Protein AF-A0A482WRF4-F1 (afdb_monomer)

Solvent-accessible surface area (backbone atoms only — not comparable to full-atom values): 17832 Å² total; per-residue (Å²): 135,88,54,67,91,83,36,53,50,64,54,51,39,41,52,52,18,53,52,45,32,51,53,17,52,53,47,48,52,53,49,51,53,54,52,49,55,55,61,51,50,55,61,55,61,63,67,72,63,85,79,74,83,90,78,92,70,83,85,64,70,76,58,55,62,56,48,58,54,48,54,54,48,65,59,50,60,56,49,55,34,53,52,49,26,57,31,20,49,36,30,38,52,12,58,75,65,69,35,47,79,38,36,46,60,28,53,53,54,51,50,52,49,47,54,50,48,52,51,48,50,52,51,50,50,52,49,24,73,76,67,76,55,89,55,78,64,54,62,55,50,51,54,50,45,55,52,51,51,53,53,47,52,50,42,48,52,36,43,47,50,56,43,45,81,75,43,70,96,71,64,88,80,70,80,86,78,77,88,82,79,93,85,82,93,89,88,93,90,82,62,83,48,53,60,60,46,48,52,47,47,51,51,48,50,52,49,51,51,49,48,53,36,48,51,45,29,54,54,18,62,74,68,69,40,54,80,49,41,54,61,39,50,54,52,52,52,52,48,47,52,54,53,49,52,54,48,49,54,58,51,54,44,39,74,77,70,47,82,62,73,61,56,62,60,51,53,54,50,48,53,54,51,51,50,52,51,52,56,53,48,53,54,47,51,53,48,48,42,55,75,66,50,60,55,60,62,56,58,60,57,59,69,73,72,71,77,73,82,86,132

Secondary structure (DSSP, 8-state):
---GGGS-HHHHHHHHHHHHHHHHHHHHHHHHHHHHHHHHHHHHHHHHGGG-PPP-PPP-THHHHHHHHHHHHHHHHHHHHHHHHHHHHHHHHHHHTT-HHHHHHHHHHHHHHHHHHHHHHHHHHHHHHHH----HHHHHHHHHHHHHHHHHHHHHHHHHHHHHHHHTTT-TTSTTS-TT----------STHHHHHHHHHHHHHHHHHHHHHHHHHHHHHHTT-GGGHHHHHHHHHHHHHHHHHHHHHHHHHHHTT---THHHHHHHHHHHHHHHHHHHHHHHHHHHHHHTTHHHHHHHHHHTT--PPP-

Foldseek 3Di:
DDDDPNDDLLVLLLVLLVVLLVVLVVQLVVLVVVVVVVVVVVVVVVVPPPDDDDDDDPDDVVVVVVVVVVVVCNVVSNVLSVLSNVLSVLSNVCSVVLPLVSPVVNLVSLVVVLVVLVVVLVVQVVVCVVPVDHDPVNVVSVVVSVVSVVSSVSSVVSSVVSVCVVVVVDDPPPPDPDPPDDDDDDDDDDDVCPVVVVVVVVVVVLVVVLVVLVVQLVVCVVVLNLPSLVVSLVSLVVVLVVLVVVLVVVVVVVVVVDDDPVNVVSVVVSVVSVVVSVVSVVVSVVSVCVVVCVVVVVVVVVVVVPPDDDD

Mean predicted aligned error: 16.29 Å

Sequence (311 aa):
MVSCCGCTLETGAKIIGYVHLILSLMGLLMIGVILGTILTDDSLAKSDKQASLPTAIPPDERLFISHELSVAFAIFLPLAPAVVGVLSLFLLIGAKKKNSYLLLPWLIGVGLLIITYILFLLLFIFYYLYRGRLNNHFVSITIKTCVFTYCFVIVYSYFKELREERTEPIASIIASYITIVSLNEMQKVHHAHILDIALEMIVITVRVVQVIFSLILIVATYKGRSKYVCPWLVLSLLMVIVESIYLLMMGLELITGTLNKQIFSLSTHISITIYFILVVFSHYREMRLIESGAMDATVNFDSNKTKEPDP

Radius of gyration: 28.61 Å; Cα contacts (8 Å, |Δi|>4): 152; chains: 1; bounding box: 72×52×104 Å

InterPro domains:
  IPR031720 Protein of unknown function DUF4728 [PF15860] (85-163)
  IPR031720 Protein of unknown function DUF4728 [PF15860] (205-288)

pLDDT: mean 77.48, std 15.42, range [33.53, 97.31]

Organism: Laodelphax striatellus (NCBI:txid195883)

Structure (mmCIF, N/CA/C/O backbone):
data_AF-A0A482WRF4-F1
#
_entry.id   AF-A0A482WRF4-F1
#
loop_
_atom_site.group_PDB
_atom_site.id
_atom_site.type_symbol
_atom_site.label_atom_id
_atom_site.label_alt_id
_atom_site.label_comp_id
_atom_site.label_asym_id
_atom_site.label_entity_id
_atom_site.label_seq_id
_atom_site.pdbx_PDB_ins_code
_atom_site.Cartn_x
_atom_site.Cartn_y
_atom_site.Cartn_z
_atom_site.occupancy
_atom_site.B_iso_or_equiv
_atom_site.auth_seq_id
_atom_site.auth_comp_id
_atom_site.auth_asym_id
_atom_site.auth_atom_id
_atom_site.pdbx_PDB_model_num
ATOM 1 N N . MET A 1 1 ? -14.803 7.550 18.900 1.00 45.66 1 MET A N 1
ATOM 2 C CA . MET A 1 1 ? -13.512 7.204 18.266 1.00 45.66 1 MET A CA 1
ATOM 3 C C . MET A 1 1 ? -13.763 6.173 17.177 1.00 45.66 1 MET A C 1
ATOM 5 O O . MET A 1 1 ? -14.245 5.092 17.492 1.00 45.66 1 MET A O 1
ATOM 9 N N . VAL A 1 2 ? -13.502 6.503 15.909 1.00 44.22 2 VAL A N 1
ATOM 10 C CA . VAL A 1 2 ? -13.636 5.544 14.797 1.00 44.22 2 VAL A CA 1
ATOM 11 C C . VAL A 1 2 ? -12.328 4.765 14.687 1.00 44.22 2 VAL A C 1
ATOM 13 O O . VAL A 1 2 ? -11.335 5.276 14.176 1.00 44.22 2 VAL A O 1
ATOM 16 N N . SER A 1 3 ? -12.306 3.539 15.208 1.00 45.75 3 SER A N 1
ATOM 17 C CA . SER A 1 3 ? -11.128 2.674 15.114 1.00 45.75 3 SER A CA 1
ATOM 18 C C . SER A 1 3 ? -11.087 1.993 13.748 1.00 45.75 3 SER A C 1
ATOM 20 O O . SER A 1 3 ? -11.901 1.120 13.446 1.00 45.75 3 SER A O 1
ATOM 22 N N . CYS A 1 4 ? -10.124 2.384 12.915 1.00 50.06 4 CYS A N 1
ATOM 23 C CA . CYS A 1 4 ? -9.861 1.688 11.665 1.00 50.06 4 CYS A CA 1
ATOM 24 C C . CYS A 1 4 ? -9.090 0.392 11.980 1.00 50.06 4 CYS A C 1
ATOM 26 O O . CYS A 1 4 ? -7.987 0.438 12.525 1.00 50.06 4 CYS A O 1
ATOM 28 N N . CYS A 1 5 ? -9.683 -0.763 11.666 1.00 53.84 5 CYS A N 1
ATOM 29 C CA . CYS A 1 5 ? -9.100 -2.097 11.891 1.00 53.84 5 CYS A CA 1
ATOM 30 C C . CYS A 1 5 ? -8.738 -2.436 13.359 1.00 53.84 5 CYS A C 1
ATOM 32 O O . CYS A 1 5 ? -7.790 -3.178 13.601 1.00 53.84 5 CYS A O 1
ATOM 34 N N . GLY A 1 6 ? -9.458 -1.897 14.351 1.00 61.03 6 GLY A N 1
ATOM 35 C CA . GLY A 1 6 ? -9.241 -2.212 15.776 1.00 61.03 6 GLY A CA 1
ATOM 36 C C . GLY A 1 6 ? -8.013 -1.545 16.413 1.00 61.03 6 GLY A C 1
ATOM 37 O O . GLY A 1 6 ? -7.782 -1.687 17.611 1.00 61.03 6 GLY A O 1
ATOM 38 N N . CYS A 1 7 ? -7.240 -0.782 15.637 1.00 78.75 7 CYS A N 1
ATOM 39 C CA . CYS A 1 7 ? -6.153 0.056 16.132 1.00 78.75 7 CYS A CA 1
ATOM 40 C C . CYS A 1 7 ? -6.625 1.503 16.349 1.00 78.75 7 CYS A C 1
ATOM 42 O O . CYS A 1 7 ? -7.563 1.985 15.705 1.00 78.75 7 CYS A O 1
ATOM 44 N N . THR A 1 8 ? -5.947 2.234 17.234 1.00 89.31 8 THR A N 1
ATOM 45 C CA . THR A 1 8 ? -6.065 3.698 17.291 1.00 89.31 8 THR A CA 1
ATOM 46 C C . THR A 1 8 ? -5.395 4.323 16.064 1.00 89.31 8 THR A C 1
ATOM 48 O O . THR A 1 8 ? -4.405 3.788 15.553 1.00 89.31 8 THR A O 1
ATOM 51 N N . LEU A 1 9 ? -5.892 5.478 15.606 1.00 88.56 9 LEU A N 1
ATOM 52 C CA . LEU A 1 9 ? -5.282 6.242 14.506 1.00 88.56 9 LEU A CA 1
ATOM 53 C C . LEU A 1 9 ? -3.808 6.584 14.800 1.00 88.56 9 LEU A C 1
ATOM 55 O O . LEU A 1 9 ? -2.957 6.473 13.918 1.00 88.56 9 LEU A O 1
ATOM 59 N N . GLU A 1 10 ? -3.487 6.861 16.069 1.00 94.00 10 GLU A N 1
ATOM 60 C CA . GLU A 1 10 ? -2.119 7.018 16.578 1.00 94.00 10 GLU A CA 1
ATOM 61 C C . GLU A 1 10 ? -1.226 5.794 16.290 1.00 94.00 10 GLU A C 1
ATOM 63 O O . GLU A 1 10 ? -0.087 5.944 15.839 1.00 94.00 10 GLU A O 1
ATOM 68 N N . THR A 1 11 ? -1.725 4.576 16.527 1.00 92.44 11 THR A N 1
ATOM 69 C CA . THR A 1 11 ? -0.988 3.332 16.249 1.00 92.44 11 THR A CA 1
ATOM 70 C C . THR A 1 11 ? -0.838 3.103 14.745 1.00 92.44 11 THR A C 1
ATOM 72 O O . THR A 1 11 ? 0.258 2.773 14.292 1.00 92.44 11 THR A O 1
ATOM 75 N N . GLY A 1 12 ? -1.885 3.365 13.955 1.00 90.31 12 GLY A N 1
ATOM 76 C CA . GLY A 1 12 ? -1.823 3.296 12.490 1.00 90.31 12 GLY A CA 1
ATOM 77 C C . GLY A 1 12 ? -0.754 4.224 11.901 1.00 90.31 12 GLY A C 1
ATOM 78 O O . GLY A 1 12 ? 0.093 3.783 11.125 1.00 90.31 12 GLY A O 1
ATOM 79 N N . ALA A 1 13 ? -0.720 5.487 12.336 1.00 94.00 13 ALA A N 1
ATOM 80 C CA . ALA A 1 13 ? 0.284 6.460 11.904 1.00 94.00 13 ALA A CA 1
ATOM 81 C C . ALA A 1 13 ? 1.720 6.053 12.295 1.00 94.00 13 ALA A C 1
ATOM 83 O O . ALA A 1 13 ? 2.645 6.216 11.496 1.00 94.00 13 ALA A O 1
ATOM 84 N N . LYS A 1 14 ? 1.919 5.472 13.490 1.00 95.31 14 LYS A N 1
ATOM 85 C CA . LYS A 1 14 ? 3.225 4.930 13.915 1.00 95.31 14 LYS A CA 1
ATOM 86 C C . LYS A 1 14 ? 3.668 3.753 13.043 1.00 95.31 14 LYS A C 1
ATOM 88 O O . LYS A 1 14 ? 4.817 3.736 12.609 1.00 95.31 14 LYS A O 1
ATOM 93 N N . ILE A 1 15 ? 2.775 2.802 12.752 1.00 94.12 15 ILE A N 1
ATOM 94 C CA . ILE A 1 15 ? 3.073 1.648 11.885 1.00 94.12 15 ILE A CA 1
ATOM 95 C C . ILE A 1 15 ? 3.476 2.123 10.484 1.00 94.12 15 ILE A C 1
ATOM 97 O O . ILE A 1 15 ? 4.523 1.712 9.990 1.00 94.12 15 ILE A O 1
ATOM 101 N N . ILE A 1 16 ? 2.713 3.041 9.878 1.00 94.19 16 ILE A N 1
ATOM 102 C CA . ILE A 1 16 ? 3.039 3.635 8.568 1.00 94.19 16 ILE A CA 1
ATOM 103 C C . ILE A 1 16 ? 4.426 4.294 8.597 1.00 94.19 16 ILE A C 1
ATOM 105 O O . ILE A 1 16 ? 5.234 4.056 7.700 1.00 94.19 16 ILE A O 1
ATOM 109 N N . GLY A 1 17 ? 4.733 5.061 9.650 1.00 95.12 17 GLY A N 1
ATOM 110 C CA . GLY A 1 17 ? 6.044 5.686 9.839 1.00 95.12 17 GLY A CA 1
ATOM 111 C C . GLY A 1 17 ? 7.199 4.681 9.891 1.00 95.12 17 GLY A C 1
ATOM 112 O O . GLY A 1 17 ? 8.197 4.867 9.196 1.00 95.12 17 GLY A O 1
ATOM 113 N N . TYR A 1 18 ? 7.063 3.588 10.652 1.00 96.50 18 TYR A N 1
ATOM 114 C CA . TYR A 1 18 ? 8.082 2.531 10.704 1.00 96.50 18 TYR A CA 1
ATOM 115 C C . TYR A 1 18 ? 8.225 1.784 9.374 1.00 96.50 18 TYR A C 1
ATOM 117 O O . TYR A 1 18 ? 9.347 1.561 8.923 1.00 96.50 18 TYR A O 1
ATOM 125 N N . VAL A 1 19 ? 7.115 1.434 8.717 1.00 92.81 19 VAL A N 1
ATOM 126 C CA . VAL A 1 19 ? 7.132 0.736 7.421 1.00 92.81 19 VAL A CA 1
ATOM 127 C C . VAL A 1 19 ? 7.807 1.597 6.352 1.00 92.81 19 VAL A C 1
ATOM 129 O O . VAL A 1 19 ? 8.702 1.115 5.662 1.00 92.81 19 VAL A O 1
ATOM 132 N N . HIS A 1 20 ? 7.455 2.883 6.244 1.00 93.75 20 HIS A N 1
ATOM 133 C CA . HIS A 1 20 ? 8.096 3.794 5.290 1.00 93.75 20 HIS A CA 1
ATOM 134 C C . HIS A 1 20 ? 9.584 4.014 5.605 1.00 93.75 20 HIS A C 1
ATOM 136 O O . HIS A 1 20 ? 10.389 4.085 4.678 1.00 93.75 20 HIS A O 1
ATOM 142 N N . LEU A 1 21 ? 9.975 4.066 6.885 1.00 95.12 21 LEU A N 1
ATOM 143 C CA . LEU A 1 21 ? 11.380 4.175 7.285 1.00 95.12 21 LEU A CA 1
ATOM 144 C C . LEU A 1 21 ? 12.192 2.927 6.890 1.00 95.12 21 LEU A C 1
ATOM 146 O O . LEU A 1 21 ? 13.267 3.057 6.309 1.00 95.12 21 LEU A O 1
ATOM 150 N N . ILE A 1 22 ? 11.668 1.722 7.140 1.00 92.81 22 ILE A N 1
ATOM 151 C CA . ILE A 1 22 ? 12.321 0.458 6.757 1.00 92.81 22 ILE A CA 1
ATOM 152 C C . ILE A 1 22 ? 12.427 0.347 5.231 1.00 92.81 22 ILE A C 1
ATOM 154 O O . ILE A 1 22 ? 13.509 0.080 4.710 1.00 92.81 22 ILE A O 1
ATOM 158 N N . LEU A 1 23 ? 11.340 0.619 4.500 1.00 87.75 23 LEU A N 1
ATOM 159 C CA . LEU A 1 23 ? 11.335 0.600 3.032 1.00 87.75 23 LEU A CA 1
ATOM 160 C C . LEU A 1 23 ? 12.288 1.645 2.433 1.00 87.75 23 LEU A C 1
ATOM 162 O O . LEU A 1 23 ? 12.949 1.364 1.436 1.00 87.75 23 LEU A O 1
ATOM 166 N N . SER A 1 24 ? 12.408 2.824 3.053 1.00 91.19 24 SER A N 1
ATOM 167 C CA . SER A 1 24 ? 13.394 3.843 2.678 1.00 91.19 24 SER A CA 1
ATOM 168 C C . SER A 1 24 ? 14.827 3.335 2.842 1.00 91.19 24 SER A C 1
ATOM 170 O O . SER A 1 24 ? 15.642 3.536 1.945 1.00 91.19 24 SER A O 1
ATOM 172 N N . LEU A 1 25 ? 15.149 2.695 3.970 1.00 91.75 25 LEU A N 1
ATOM 173 C CA . LEU A 1 25 ? 16.489 2.161 4.231 1.00 91.75 25 LEU A CA 1
ATOM 174 C C . LEU A 1 25 ? 16.832 1.018 3.267 1.00 91.75 25 LEU A C 1
ATOM 176 O O . LEU A 1 25 ? 17.901 1.031 2.662 1.00 91.75 25 LEU A O 1
ATOM 180 N N . MET A 1 26 ? 15.903 0.082 3.046 1.00 86.88 26 MET A N 1
ATOM 181 C CA . MET A 1 26 ? 16.067 -0.980 2.047 1.00 86.88 26 MET A CA 1
ATOM 182 C C . MET A 1 26 ? 16.237 -0.414 0.632 1.00 86.88 26 MET A C 1
ATOM 184 O O . MET A 1 26 ? 17.093 -0.884 -0.113 1.00 86.88 26 MET A O 1
ATOM 188 N N . GLY A 1 27 ? 15.467 0.616 0.265 1.00 84.19 27 GLY A N 1
ATOM 189 C CA . GLY A 1 27 ? 15.586 1.292 -1.026 1.00 84.19 27 GLY A CA 1
ATOM 190 C C . GLY A 1 27 ? 16.964 1.922 -1.236 1.00 84.19 27 GLY A C 1
ATOM 191 O O . GLY A 1 27 ? 17.570 1.720 -2.285 1.00 84.19 27 GLY A O 1
ATOM 192 N N . LEU A 1 28 ? 17.492 2.623 -0.227 1.00 89.81 28 LEU A N 1
ATOM 193 C CA . LEU A 1 28 ? 18.833 3.213 -0.282 1.00 89.81 28 LEU A CA 1
ATOM 194 C C . LEU A 1 28 ? 19.936 2.152 -0.386 1.00 89.81 28 LEU A C 1
ATOM 196 O O . LEU A 1 28 ? 20.842 2.311 -1.200 1.00 89.81 28 LEU A O 1
ATOM 200 N N . LEU A 1 29 ? 19.836 1.053 0.370 1.00 89.50 29 LEU A N 1
ATOM 201 C CA . LEU A 1 29 ? 20.783 -0.064 0.274 1.00 89.50 29 LEU A CA 1
ATOM 202 C C . LEU A 1 29 ? 20.766 -0.707 -1.120 1.00 89.50 29 LEU A C 1
ATOM 204 O O . LEU A 1 29 ? 21.823 -0.896 -1.715 1.00 89.50 29 LEU A O 1
ATOM 208 N N . MET A 1 30 ? 19.580 -0.980 -1.676 1.00 82.69 30 MET A N 1
ATOM 209 C CA . MET A 1 30 ? 19.443 -1.545 -3.024 1.00 82.69 30 MET A CA 1
ATOM 210 C C . MET A 1 30 ? 20.036 -0.628 -4.099 1.00 82.69 30 MET A C 1
ATOM 212 O O . MET A 1 30 ? 20.723 -1.108 -4.997 1.00 82.69 30 MET A O 1
ATOM 216 N N . ILE A 1 31 ? 19.813 0.687 -4.007 1.00 86.81 31 ILE A N 1
ATOM 217 C CA . ILE A 1 31 ? 20.386 1.648 -4.961 1.00 86.81 31 ILE A CA 1
ATOM 218 C C . ILE A 1 31 ? 21.909 1.734 -4.800 1.00 86.81 31 ILE A C 1
ATOM 220 O O . ILE A 1 31 ? 22.612 1.790 -5.805 1.00 86.81 31 ILE A O 1
ATOM 224 N N . GLY A 1 32 ? 22.429 1.661 -3.570 1.00 87.06 32 GLY A N 1
ATOM 225 C CA . GLY A 1 32 ? 23.867 1.576 -3.307 1.00 87.06 32 GLY A CA 1
ATOM 226 C C . GLY A 1 32 ? 24.521 0.342 -3.940 1.00 87.06 32 GLY A C 1
ATOM 227 O O . GLY A 1 32 ? 25.570 0.469 -4.564 1.00 87.06 32 GLY A O 1
ATOM 228 N N . VAL A 1 33 ? 23.878 -0.829 -3.853 1.00 89.12 33 VAL A N 1
ATOM 229 C CA . VAL A 1 33 ? 24.352 -2.064 -4.508 1.00 89.12 33 VAL A CA 1
ATOM 230 C C . VAL A 1 33 ? 24.350 -1.921 -6.033 1.00 89.12 33 VAL A C 1
ATOM 232 O O . VAL A 1 33 ? 25.364 -2.208 -6.664 1.00 89.12 33 VAL A O 1
ATOM 235 N N . ILE A 1 34 ? 23.253 -1.430 -6.623 1.00 84.44 34 ILE A N 1
ATOM 236 C CA . ILE A 1 34 ? 23.138 -1.234 -8.081 1.00 84.44 34 ILE A CA 1
ATOM 237 C C . ILE A 1 34 ? 24.207 -0.255 -8.587 1.00 84.44 34 ILE A C 1
ATOM 239 O O . ILE A 1 34 ? 24.905 -0.543 -9.559 1.00 84.44 34 ILE A O 1
ATOM 243 N N . LEU A 1 35 ? 24.375 0.885 -7.912 1.00 86.00 35 LEU A N 1
ATOM 244 C CA . LEU A 1 35 ? 25.383 1.877 -8.283 1.00 86.00 35 LEU A CA 1
ATOM 245 C C . LEU A 1 35 ? 26.805 1.317 -8.127 1.00 86.00 35 LEU A C 1
ATOM 247 O O . LEU A 1 35 ? 27.645 1.553 -8.991 1.00 86.00 35 LEU A O 1
ATOM 251 N N . GLY A 1 36 ? 27.051 0.520 -7.082 1.00 87.12 36 GLY A N 1
ATOM 252 C CA . GLY A 1 36 ? 28.303 -0.210 -6.895 1.00 87.12 36 GLY A CA 1
ATOM 253 C C . GLY A 1 36 ? 28.633 -1.124 -8.076 1.00 87.12 36 GLY A C 1
ATOM 254 O O . GLY A 1 36 ? 29.736 -1.031 -8.605 1.00 87.12 36 GLY A O 1
ATOM 255 N N . THR A 1 37 ? 27.673 -1.936 -8.539 1.00 86.81 37 THR A N 1
ATOM 256 C CA . THR A 1 37 ? 27.884 -2.842 -9.686 1.00 86.81 37 THR A CA 1
ATOM 257 C C . THR A 1 37 ? 28.188 -2.104 -10.993 1.00 86.81 37 THR A C 1
ATOM 259 O O . THR A 1 37 ? 29.082 -2.505 -11.731 1.00 86.81 37 THR A O 1
ATOM 262 N N . ILE A 1 38 ? 27.516 -0.976 -11.253 1.00 84.38 38 ILE A N 1
ATOM 263 C CA . ILE A 1 38 ? 27.764 -0.166 -12.459 1.00 84.38 38 ILE A CA 1
ATOM 264 C C . ILE A 1 38 ? 29.186 0.421 -12.433 1.00 84.38 38 ILE A C 1
ATOM 266 O O . ILE A 1 38 ? 29.902 0.371 -13.431 1.00 84.38 38 ILE A O 1
ATOM 270 N N . LEU A 1 39 ? 29.620 0.939 -11.278 1.00 86.12 39 LEU A N 1
ATOM 271 C CA . LEU A 1 39 ? 30.951 1.532 -11.118 1.00 86.12 39 LEU A CA 1
ATOM 272 C C . LEU A 1 39 ? 32.086 0.497 -11.205 1.00 86.12 39 LEU A C 1
ATOM 274 O O . LEU A 1 39 ? 33.178 0.837 -11.663 1.00 86.12 39 LEU A O 1
ATOM 278 N N . THR A 1 40 ? 31.857 -0.755 -10.789 1.00 90.25 40 THR A N 1
ATOM 279 C CA . THR A 1 40 ? 32.856 -1.824 -10.948 1.00 90.25 40 THR A CA 1
ATOM 280 C C . THR A 1 40 ? 33.017 -2.258 -12.402 1.00 90.25 40 THR A C 1
ATOM 282 O O . THR A 1 40 ? 34.153 -2.421 -12.851 1.00 90.25 40 THR A O 1
ATOM 285 N N . ASP A 1 41 ? 31.926 -2.380 -13.160 1.00 83.50 41 ASP A N 1
ATOM 286 C CA . ASP A 1 41 ? 31.970 -2.878 -14.541 1.00 83.50 41 ASP A CA 1
ATOM 287 C C . ASP A 1 41 ? 32.697 -1.903 -15.485 1.00 83.50 41 ASP A C 1
ATOM 289 O O . ASP A 1 41 ? 33.540 -2.323 -16.285 1.00 83.50 41 ASP A O 1
ATOM 293 N N . ASP A 1 42 ? 32.470 -0.593 -15.329 1.00 80.94 42 ASP A N 1
ATOM 294 C CA . ASP A 1 42 ? 33.181 0.447 -16.090 1.00 80.94 42 ASP A CA 1
ATOM 295 C C . ASP A 1 42 ? 34.702 0.407 -15.860 1.00 80.94 42 ASP A C 1
ATOM 297 O O . ASP A 1 42 ? 35.481 0.679 -16.779 1.00 80.94 42 ASP A O 1
ATOM 301 N N . SER A 1 43 ? 35.148 0.044 -14.650 1.00 81.06 43 SER A N 1
ATOM 302 C CA . SER A 1 43 ? 36.578 -0.047 -14.326 1.00 81.06 43 SER A CA 1
ATOM 303 C C . SER A 1 43 ? 37.278 -1.195 -15.064 1.00 81.06 43 SER A C 1
ATOM 305 O O . SER A 1 43 ? 38.410 -1.031 -15.522 1.00 81.06 43 SER A O 1
ATOM 307 N N . LEU A 1 44 ? 36.580 -2.320 -15.262 1.00 80.19 44 LEU A N 1
ATOM 308 C CA . LEU A 1 44 ? 37.078 -3.473 -16.012 1.00 80.19 44 LEU A CA 1
ATOM 309 C C . LEU A 1 44 ? 37.027 -3.206 -17.523 1.00 80.19 44 LEU A C 1
ATOM 311 O O . LEU A 1 44 ? 38.019 -3.404 -18.224 1.00 80.19 44 LEU A O 1
ATOM 315 N N . ALA A 1 45 ? 35.914 -2.660 -18.022 1.00 77.25 45 ALA A N 1
ATOM 316 C CA . ALA A 1 45 ? 35.720 -2.370 -19.444 1.00 77.25 45 ALA A CA 1
ATOM 317 C C . ALA A 1 45 ? 36.734 -1.356 -20.015 1.00 77.25 45 ALA A C 1
ATOM 319 O O . ALA A 1 45 ? 37.013 -1.366 -21.219 1.00 77.25 45 ALA A O 1
ATOM 320 N N . LYS A 1 46 ? 37.301 -0.485 -19.168 1.00 76.56 46 LYS A N 1
ATOM 321 C CA . LYS A 1 46 ? 38.356 0.468 -19.551 1.00 76.56 46 LYS A CA 1
ATOM 322 C C . LYS A 1 46 ? 39.747 -0.161 -19.664 1.00 76.56 46 LYS A C 1
ATOM 324 O O . LYS A 1 46 ? 40.592 0.416 -20.340 1.00 76.56 46 LYS A O 1
ATOM 329 N N . SER A 1 47 ? 39.979 -1.323 -19.049 1.00 74.38 47 SER A N 1
ATOM 330 C CA . SER A 1 47 ? 41.274 -2.015 -19.083 1.00 74.38 47 SER A CA 1
ATOM 331 C C . SER A 1 47 ? 41.542 -2.724 -20.420 1.00 74.38 47 SER A C 1
ATOM 333 O O . SER A 1 47 ? 42.682 -2.740 -20.876 1.00 74.38 47 SER A O 1
ATOM 335 N N . ASP A 1 48 ? 40.510 -3.262 -21.081 1.00 73.31 48 ASP A N 1
ATOM 336 C CA . ASP A 1 48 ? 40.669 -4.068 -22.309 1.00 73.31 48 ASP A CA 1
ATOM 337 C C . ASP A 1 48 ? 40.663 -3.255 -23.619 1.00 73.31 48 ASP A C 1
ATOM 339 O O . ASP A 1 48 ? 41.127 -3.724 -24.660 1.00 73.31 48 ASP A O 1
ATOM 343 N N . LYS A 1 49 ? 40.139 -2.022 -23.617 1.00 63.88 49 LYS A N 1
ATOM 344 C CA . LYS A 1 49 ? 39.857 -1.266 -24.858 1.00 63.88 49 LYS A CA 1
ATOM 345 C C . LYS A 1 49 ? 41.018 -0.439 -25.430 1.00 63.88 49 LYS A C 1
ATOM 347 O O . LYS A 1 49 ? 40.824 0.261 -26.420 1.00 63.88 49 LYS A O 1
ATOM 352 N N . GLN A 1 50 ? 42.230 -0.548 -24.886 1.00 59.69 50 GLN A N 1
ATOM 353 C CA . GLN A 1 50 ? 43.410 0.192 -25.374 1.00 59.69 50 GLN A CA 1
ATOM 354 C C . GLN A 1 50 ? 43.961 -0.335 -26.731 1.00 59.69 50 GLN A C 1
ATOM 356 O O . GLN A 1 50 ? 44.913 0.234 -27.259 1.00 59.69 50 GLN A O 1
ATOM 361 N N . ALA A 1 51 ? 43.407 -1.417 -27.302 1.00 65.38 51 ALA A N 1
ATOM 362 C CA . ALA A 1 51 ? 44.062 -2.206 -28.360 1.00 65.38 51 ALA A CA 1
ATOM 363 C C . ALA A 1 51 ? 43.400 -2.224 -29.762 1.00 65.38 51 ALA A C 1
ATOM 365 O O . ALA A 1 51 ? 43.903 -2.929 -30.637 1.00 65.38 51 ALA A O 1
ATOM 366 N N . SER A 1 52 ? 42.306 -1.492 -30.027 1.00 67.38 52 SER A N 1
ATOM 367 C CA . SER A 1 52 ? 41.599 -1.566 -31.329 1.00 67.38 52 SER A CA 1
ATOM 368 C C . SER A 1 52 ? 41.361 -0.215 -32.019 1.00 67.38 52 SER A C 1
ATOM 370 O O . SER A 1 52 ? 40.905 0.748 -31.406 1.00 67.38 52 SER A O 1
ATOM 372 N N . LEU A 1 53 ? 41.657 -0.188 -33.323 1.00 72.31 53 LEU A N 1
ATOM 373 C CA . LEU A 1 53 ? 41.698 0.972 -34.223 1.00 72.31 53 LEU A CA 1
ATOM 374 C C . LEU A 1 53 ? 40.295 1.571 -34.506 1.00 72.31 53 LEU A C 1
ATOM 376 O O . LEU A 1 53 ? 39.338 0.806 -34.642 1.00 72.31 53 LEU A O 1
ATOM 380 N N . PRO A 1 54 ? 40.135 2.906 -34.633 1.00 68.62 54 PRO A N 1
ATOM 381 C CA . PRO A 1 54 ? 38.818 3.521 -34.806 1.00 68.62 54 PRO A CA 1
ATOM 382 C C . PRO A 1 54 ? 38.277 3.406 -36.241 1.00 68.62 54 PRO A C 1
ATOM 384 O O . PRO A 1 54 ? 38.837 3.973 -37.178 1.00 68.62 54 PRO A O 1
ATOM 387 N N . THR A 1 55 ? 37.113 2.771 -36.392 1.00 67.69 55 THR A N 1
ATOM 388 C CA . THR A 1 55 ? 36.275 2.879 -37.597 1.00 67.69 55 THR A CA 1
ATOM 389 C C . THR A 1 55 ? 35.226 3.966 -37.371 1.00 67.69 55 THR A C 1
ATOM 391 O O . THR A 1 55 ? 34.392 3.847 -36.474 1.00 67.69 55 THR A O 1
ATOM 394 N N . ALA A 1 56 ? 35.265 5.037 -38.165 1.00 67.38 56 ALA A N 1
ATOM 395 C CA . ALA A 1 56 ? 34.380 6.188 -37.998 1.00 67.38 56 ALA A CA 1
ATOM 396 C C . ALA A 1 56 ? 32.946 5.885 -38.473 1.00 67.38 56 ALA A C 1
ATOM 398 O O . ALA A 1 56 ? 32.647 5.948 -39.664 1.00 67.38 56 ALA A O 1
ATOM 399 N N . ILE A 1 57 ? 32.054 5.584 -37.527 1.00 75.38 57 ILE A N 1
ATOM 400 C CA . ILE A 1 57 ? 30.601 5.535 -37.735 1.00 75.38 57 ILE A CA 1
ATOM 401 C C . ILE A 1 57 ? 30.018 6.861 -37.211 1.00 75.38 57 ILE A C 1
ATOM 403 O O . ILE A 1 57 ? 30.375 7.260 -36.099 1.00 75.38 57 ILE A O 1
ATOM 407 N N . PRO A 1 58 ? 29.165 7.575 -37.973 1.00 76.06 58 PRO A N 1
ATOM 408 C CA . PRO A 1 58 ? 28.575 8.830 -37.511 1.00 76.06 58 PRO A CA 1
ATOM 409 C C . PRO A 1 58 ? 27.675 8.605 -36.278 1.00 76.06 58 PRO A C 1
ATOM 411 O O . PRO A 1 58 ? 26.971 7.594 -36.219 1.00 76.06 58 PRO A O 1
ATOM 414 N N . PRO A 1 59 ? 27.687 9.517 -35.287 1.00 70.56 59 PRO A N 1
ATOM 415 C CA . PRO A 1 59 ? 26.946 9.342 -34.042 1.00 70.56 59 PRO A CA 1
ATOM 416 C C . PRO A 1 59 ? 25.432 9.449 -34.263 1.00 70.56 59 PRO A C 1
ATOM 418 O O . PRO A 1 59 ? 24.929 10.447 -34.774 1.00 70.56 59 PRO A O 1
ATOM 421 N N . ASP A 1 60 ? 24.708 8.418 -33.837 1.00 75.88 60 ASP A N 1
ATOM 422 C CA . ASP A 1 60 ? 23.256 8.315 -33.979 1.00 75.88 60 ASP A CA 1
ATOM 423 C C . ASP A 1 60 ? 22.555 9.168 -32.897 1.00 75.88 60 ASP A C 1
ATOM 425 O O . ASP A 1 60 ? 22.575 8.830 -31.709 1.00 75.88 60 ASP A O 1
ATOM 429 N N . GLU A 1 61 ? 21.942 10.296 -33.283 1.00 69.25 61 GLU A N 1
ATOM 430 C CA . GLU A 1 61 ? 21.395 11.316 -32.358 1.00 69.25 61 GLU A CA 1
ATOM 431 C C . GLU A 1 61 ? 20.382 10.754 -31.342 1.00 69.25 61 GLU A C 1
ATOM 433 O O . GLU A 1 61 ? 20.225 11.272 -30.232 1.00 69.25 61 GLU A O 1
ATOM 438 N N . ARG A 1 62 ? 19.718 9.642 -31.686 1.00 60.91 62 ARG A N 1
ATOM 439 C CA . ARG A 1 62 ? 18.760 8.948 -30.810 1.00 60.91 62 ARG A CA 1
ATOM 440 C C . ARG A 1 62 ? 19.389 8.419 -29.520 1.00 60.91 62 ARG A C 1
ATOM 442 O O . ARG A 1 62 ? 18.676 8.295 -28.526 1.00 60.91 62 ARG A O 1
ATOM 449 N N . LEU A 1 63 ? 20.692 8.129 -29.521 1.00 66.06 63 LEU A N 1
ATOM 450 C CA . LEU A 1 63 ? 21.411 7.630 -28.348 1.00 66.06 63 LEU A CA 1
ATOM 451 C C . LEU A 1 63 ? 21.570 8.718 -27.268 1.00 66.06 63 LEU A C 1
ATOM 453 O O . LEU A 1 63 ? 21.523 8.427 -26.070 1.00 66.06 63 LEU A O 1
ATOM 457 N N . PHE A 1 64 ? 21.712 9.977 -27.694 1.00 63.09 64 PHE A N 1
ATOM 458 C CA . PHE A 1 64 ? 22.016 11.110 -26.819 1.00 63.09 64 PHE A CA 1
ATOM 459 C C . PHE A 1 64 ? 20.852 11.425 -25.865 1.00 63.09 64 PHE A C 1
ATOM 461 O O . PHE A 1 64 ? 21.037 11.532 -24.654 1.00 63.09 64 PHE A O 1
ATOM 468 N N . ILE A 1 65 ? 19.621 11.454 -26.392 1.00 64.81 65 ILE A N 1
ATOM 469 C CA . ILE A 1 65 ? 18.403 11.741 -25.609 1.00 64.81 65 ILE A CA 1
ATOM 470 C C . ILE A 1 65 ? 18.153 10.665 -24.537 1.00 64.81 65 ILE A C 1
ATOM 472 O O . ILE A 1 65 ? 17.715 10.983 -23.431 1.00 64.81 65 ILE A O 1
ATOM 476 N N . SER A 1 66 ? 18.450 9.392 -24.826 1.00 71.00 66 SER A N 1
ATOM 477 C CA . SER A 1 66 ? 18.318 8.318 -23.830 1.00 71.00 66 SER A CA 1
ATOM 478 C C . SER A 1 66 ? 19.336 8.408 -22.692 1.00 71.00 66 SER A C 1
ATOM 480 O O . SER A 1 66 ? 19.016 8.004 -21.575 1.00 71.00 66 SER A O 1
ATOM 482 N N . HIS A 1 67 ? 20.536 8.937 -22.950 1.00 69.56 67 HIS A N 1
ATOM 483 C CA . HIS A 1 67 ? 21.592 9.022 -21.944 1.00 69.56 67 HIS A CA 1
ATOM 484 C C . HIS A 1 67 ? 21.285 10.097 -20.892 1.00 69.56 67 HIS A C 1
ATOM 486 O O . HIS A 1 67 ? 21.237 9.788 -19.703 1.00 69.56 67 HIS A O 1
ATOM 492 N N . GLU A 1 68 ? 20.968 11.321 -21.322 1.00 69.69 68 GLU A N 1
ATOM 493 C CA . GLU A 1 68 ? 20.614 12.432 -20.423 1.00 69.69 68 GLU A CA 1
ATOM 494 C C . GLU A 1 68 ? 19.413 12.096 -19.524 1.00 69.69 68 GLU A C 1
ATOM 496 O O . GLU A 1 68 ? 19.440 12.319 -18.311 1.00 69.69 68 GLU A O 1
ATOM 501 N N . LEU A 1 69 ? 18.373 11.470 -20.092 1.00 68.81 69 LEU A N 1
ATOM 502 C CA . LEU A 1 69 ? 17.206 11.041 -19.319 1.00 68.81 69 LEU A CA 1
ATOM 503 C C . LEU A 1 69 ? 17.567 9.954 -18.288 1.00 68.81 69 LEU A C 1
ATOM 505 O O . LEU A 1 69 ? 17.041 9.962 -17.175 1.00 68.81 69 LEU A O 1
ATOM 509 N N . SER A 1 70 ? 18.472 9.034 -18.642 1.00 69.50 70 SER A N 1
ATOM 510 C CA . SER A 1 70 ? 18.961 7.977 -17.748 1.00 69.50 70 SER A CA 1
ATOM 511 C C . SER A 1 70 ? 19.762 8.549 -16.574 1.00 69.50 70 SER A C 1
ATOM 513 O O . SER A 1 70 ? 19.509 8.181 -15.427 1.00 69.50 70 SER A O 1
ATOM 515 N N . VAL A 1 71 ? 20.659 9.510 -16.829 1.00 68.44 71 VAL A N 1
ATOM 516 C CA . VAL A 1 71 ? 21.444 10.197 -15.787 1.00 68.44 71 VAL A CA 1
ATOM 517 C C . VAL A 1 71 ? 20.529 10.964 -14.828 1.00 68.44 71 VAL A C 1
ATOM 519 O O . VAL A 1 71 ? 20.664 10.831 -13.610 1.00 68.44 71 VAL A O 1
ATOM 522 N N . ALA A 1 72 ? 19.537 11.695 -15.348 1.00 69.62 72 ALA A N 1
ATOM 523 C CA . ALA A 1 72 ? 18.544 12.369 -14.513 1.00 69.62 72 ALA A CA 1
ATOM 524 C C . ALA A 1 72 ? 17.771 11.371 -13.627 1.00 69.62 72 ALA A C 1
ATOM 526 O O . ALA A 1 72 ? 17.659 11.575 -12.416 1.00 69.62 72 ALA A O 1
ATOM 527 N N . PHE A 1 73 ? 17.299 10.251 -14.190 1.00 72.31 73 PHE A N 1
ATOM 528 C CA . PHE A 1 73 ? 16.648 9.193 -13.411 1.00 72.31 73 PHE A CA 1
ATOM 529 C C . PHE A 1 73 ? 17.574 8.595 -12.342 1.00 72.31 73 PHE A C 1
ATOM 531 O O . PHE A 1 73 ? 17.131 8.406 -11.209 1.00 72.31 73 PHE A O 1
ATOM 538 N N . ALA A 1 74 ? 18.847 8.344 -12.658 1.00 69.62 74 ALA A N 1
ATOM 539 C CA . ALA A 1 74 ? 19.825 7.785 -11.726 1.00 69.62 74 ALA A CA 1
ATOM 540 C C . ALA A 1 74 ? 20.093 8.697 -10.514 1.00 69.62 74 ALA A C 1
ATOM 542 O O . ALA A 1 74 ? 20.301 8.191 -9.413 1.00 69.62 74 ALA A O 1
ATOM 543 N N . ILE A 1 75 ? 20.028 10.024 -10.685 1.00 72.00 75 ILE A N 1
ATOM 544 C CA . ILE A 1 75 ? 20.185 11.007 -9.597 1.00 72.00 75 ILE A CA 1
ATOM 545 C C . ILE A 1 75 ? 18.896 11.147 -8.768 1.00 72.00 75 ILE A C 1
ATOM 547 O O . ILE A 1 75 ? 18.948 11.210 -7.538 1.00 72.00 75 ILE A O 1
ATOM 551 N N . PHE A 1 76 ? 17.722 11.163 -9.408 1.00 73.94 76 PHE A N 1
ATOM 552 C CA . PHE A 1 76 ? 16.440 11.294 -8.701 1.00 73.94 76 PHE A CA 1
ATOM 553 C C . PHE A 1 76 ? 16.035 10.029 -7.922 1.00 73.94 76 PHE A C 1
ATOM 555 O O . PHE A 1 76 ? 15.382 10.134 -6.878 1.00 73.94 76 PHE A O 1
ATOM 562 N N . LEU A 1 77 ? 16.427 8.840 -8.394 1.00 76.06 77 LEU A N 1
ATOM 563 C CA . LEU A 1 77 ? 16.061 7.554 -7.793 1.00 76.06 77 LEU A CA 1
ATOM 564 C C . LEU A 1 77 ? 16.517 7.375 -6.324 1.00 76.06 77 LEU A C 1
ATOM 566 O O . LEU A 1 77 ? 15.678 6.934 -5.539 1.00 76.06 77 LEU A O 1
ATOM 570 N N . PRO A 1 78 ? 17.761 7.707 -5.902 1.00 78.31 78 PRO A N 1
ATOM 571 C CA . PRO A 1 78 ? 18.175 7.674 -4.491 1.00 78.31 78 PRO A CA 1
ATOM 572 C C . PRO A 1 78 ? 17.630 8.836 -3.654 1.00 78.31 78 PRO A C 1
ATOM 574 O O . PRO A 1 78 ? 17.416 8.675 -2.451 1.00 78.31 78 PRO A O 1
ATOM 577 N N . LEU A 1 79 ? 17.381 10.000 -4.260 1.00 82.88 79 LEU A N 1
ATOM 578 C CA . LEU A 1 79 ? 16.927 11.182 -3.525 1.00 82.88 79 LEU A CA 1
ATOM 579 C C . LEU A 1 79 ? 15.508 10.997 -2.965 1.00 82.88 79 LEU A C 1
ATOM 581 O O . LEU A 1 79 ? 15.244 11.337 -1.812 1.00 82.88 79 LEU A O 1
ATOM 585 N N . ALA A 1 80 ? 14.603 10.409 -3.753 1.00 83.56 80 ALA A N 1
ATOM 586 C CA . ALA A 1 80 ? 13.218 10.172 -3.349 1.00 83.56 80 ALA A CA 1
ATOM 587 C C . ALA A 1 80 ? 13.065 9.328 -2.056 1.00 83.56 80 ALA A C 1
ATOM 589 O O . ALA A 1 80 ? 12.401 9.808 -1.132 1.00 83.56 80 ALA A O 1
ATOM 590 N N . PRO A 1 81 ? 13.661 8.120 -1.916 1.00 86.25 81 PRO A N 1
ATOM 591 C CA . PRO A 1 81 ? 13.589 7.365 -0.671 1.00 86.25 81 PRO A CA 1
ATOM 592 C C . PRO A 1 81 ? 14.264 8.112 0.482 1.00 86.25 81 PRO A C 1
ATOM 594 O O . PRO A 1 81 ? 13.656 8.185 1.541 1.00 86.25 81 PRO A O 1
ATOM 597 N N . ALA A 1 82 ? 15.432 8.745 0.289 1.00 90.31 82 ALA A N 1
ATOM 598 C CA . ALA A 1 82 ? 16.088 9.520 1.352 1.00 90.31 82 ALA A CA 1
ATOM 599 C C . ALA A 1 82 ? 15.165 10.598 1.953 1.00 90.31 82 ALA A C 1
ATOM 601 O O . ALA A 1 82 ? 15.019 10.682 3.175 1.00 90.31 82 ALA A O 1
ATOM 602 N N . VAL A 1 83 ? 14.483 11.373 1.102 1.00 90.06 83 VAL A N 1
ATOM 603 C CA . VAL A 1 83 ? 13.505 12.382 1.539 1.00 90.06 83 VAL A CA 1
ATOM 604 C C . VAL A 1 83 ? 12.328 11.728 2.271 1.00 90.06 83 VAL A C 1
ATOM 606 O O . VAL A 1 83 ? 11.963 12.179 3.356 1.00 90.06 83 VAL A O 1
ATOM 609 N N . VAL A 1 84 ? 11.761 10.634 1.747 1.00 91.75 84 VAL A N 1
ATOM 610 C CA . VAL A 1 84 ? 10.658 9.907 2.409 1.00 91.75 84 VAL A CA 1
ATOM 611 C C . VAL A 1 84 ? 11.079 9.336 3.769 1.00 91.75 84 VAL A C 1
ATOM 613 O O . VAL A 1 84 ? 10.288 9.388 4.713 1.00 91.75 84 VAL A O 1
ATOM 616 N N . GLY A 1 85 ? 12.312 8.848 3.915 1.00 93.06 85 GLY A N 1
ATOM 617 C CA . GLY A 1 85 ? 12.872 8.384 5.186 1.00 93.06 85 GLY A CA 1
ATOM 618 C C . GLY A 1 85 ? 12.959 9.502 6.224 1.00 93.06 85 GLY A C 1
ATOM 619 O O . GLY A 1 85 ? 12.429 9.358 7.327 1.00 93.06 85 GLY A O 1
ATOM 620 N N . VAL A 1 86 ? 13.535 10.653 5.853 1.00 94.75 86 VAL A N 1
ATOM 621 C CA . VAL A 1 86 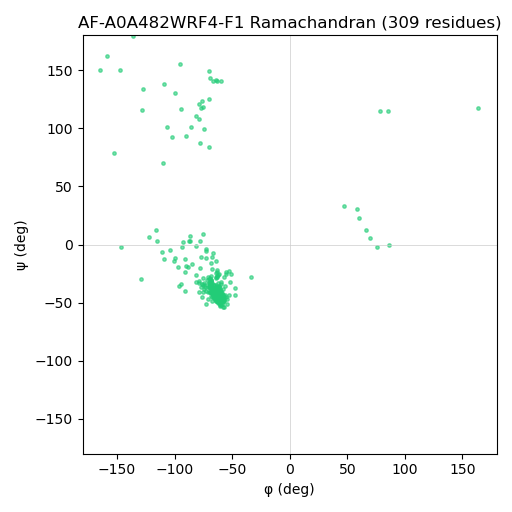? 13.616 11.844 6.722 1.00 94.75 86 VAL A CA 1
ATOM 622 C C . VAL A 1 86 ? 12.223 12.336 7.124 1.00 94.75 86 VAL A C 1
ATOM 624 O O . VAL A 1 86 ? 11.968 12.573 8.305 1.00 94.75 86 VAL A O 1
ATOM 627 N N . LEU A 1 87 ? 11.283 12.420 6.179 1.00 94.94 87 LEU A N 1
ATOM 628 C CA . LEU A 1 87 ? 9.891 12.756 6.483 1.00 94.94 87 LEU A CA 1
ATOM 629 C C . LEU A 1 87 ? 9.261 11.743 7.449 1.00 94.94 87 LEU A C 1
ATOM 631 O O . LEU A 1 87 ? 8.520 12.129 8.352 1.00 94.94 87 LEU A O 1
ATOM 635 N N . SER A 1 88 ? 9.542 10.448 7.291 1.00 96.00 88 SER A N 1
ATOM 636 C CA . SER A 1 88 ? 8.973 9.391 8.141 1.00 96.00 88 SER A CA 1
ATOM 637 C C . SER A 1 88 ? 9.496 9.450 9.580 1.00 96.00 88 SER A C 1
ATOM 639 O O . SER A 1 88 ? 8.760 9.117 10.510 1.00 96.00 88 SER A O 1
ATOM 641 N N . LEU A 1 89 ? 10.708 9.977 9.798 1.00 96.31 89 LEU A N 1
ATOM 642 C CA . LEU A 1 89 ? 11.191 10.336 11.136 1.00 96.31 89 LEU A CA 1
ATOM 643 C C . LEU A 1 89 ? 10.370 11.484 11.746 1.00 96.31 89 LEU A C 1
ATOM 645 O O . LEU A 1 89 ? 9.976 11.386 12.909 1.00 96.31 89 LEU A O 1
ATOM 649 N N . PHE A 1 90 ? 10.043 12.533 10.980 1.00 95.94 90 PHE A N 1
ATOM 650 C CA . PHE A 1 90 ? 9.152 13.602 11.455 1.00 95.94 90 PHE A CA 1
ATOM 651 C C . PHE A 1 90 ? 7.757 13.072 11.820 1.00 95.94 90 PHE A C 1
ATOM 653 O O . PHE A 1 90 ? 7.249 13.414 12.889 1.00 95.94 90 PHE A O 1
ATOM 660 N N . LEU A 1 91 ? 7.186 12.166 11.013 1.00 96.62 91 LEU A N 1
ATOM 661 C CA . LEU A 1 91 ? 5.926 11.483 11.332 1.00 96.62 91 LEU A CA 1
ATOM 662 C C . LEU A 1 91 ? 6.019 10.697 12.650 1.00 96.62 91 LEU A C 1
ATOM 664 O O . LEU A 1 91 ? 5.158 10.857 13.513 1.00 96.62 91 LEU A O 1
ATOM 668 N N . LEU A 1 92 ? 7.066 9.887 12.842 1.00 97.31 92 LEU A N 1
ATOM 669 C CA . LEU A 1 92 ? 7.261 9.094 14.064 1.00 97.31 92 LEU A CA 1
ATOM 670 C C . LEU A 1 92 ? 7.431 9.974 15.313 1.00 97.31 92 LEU A C 1
ATOM 672 O O . LEU A 1 92 ? 6.809 9.710 16.347 1.00 97.31 92 LEU A O 1
ATOM 676 N N . ILE A 1 93 ? 8.231 11.042 15.229 1.00 97.31 93 ILE A N 1
ATOM 677 C CA . ILE A 1 93 ? 8.431 11.989 16.337 1.00 97.31 93 ILE A CA 1
ATOM 678 C C . ILE A 1 93 ? 7.131 12.752 16.626 1.00 97.31 93 ILE A C 1
ATOM 680 O O . ILE A 1 93 ? 6.753 12.898 17.790 1.00 97.31 93 ILE A O 1
ATOM 684 N N . GLY A 1 94 ? 6.426 13.205 15.587 1.00 95.81 94 GLY A N 1
ATOM 685 C CA . GLY A 1 94 ? 5.149 13.905 15.699 1.00 95.81 94 GLY A CA 1
ATOM 686 C C . GLY A 1 94 ? 4.057 13.044 16.323 1.00 95.81 94 GLY A C 1
ATOM 687 O O . GLY A 1 94 ? 3.392 13.493 17.256 1.00 95.81 94 GLY A O 1
ATOM 688 N N . ALA A 1 95 ? 3.935 11.787 15.888 1.00 96.19 95 ALA A N 1
ATOM 689 C CA . ALA A 1 95 ? 2.994 10.825 16.448 1.00 96.19 95 ALA A CA 1
ATOM 690 C C . ALA A 1 95 ? 3.321 10.477 17.908 1.00 96.19 95 ALA A C 1
ATOM 692 O O . ALA A 1 95 ? 2.408 10.413 18.725 1.00 96.19 95 ALA A O 1
ATOM 693 N N . LYS A 1 96 ? 4.606 10.318 18.268 1.00 96.50 96 LYS A N 1
ATOM 694 C CA . LYS A 1 96 ? 5.033 10.078 19.660 1.00 96.50 96 LYS A CA 1
ATOM 695 C C . LYS A 1 96 ? 4.811 11.290 20.576 1.00 96.50 96 LYS A C 1
ATOM 697 O O . LYS A 1 96 ? 4.516 11.103 21.750 1.00 96.50 96 LYS A O 1
ATOM 702 N N . LYS A 1 97 ? 4.962 12.517 20.064 1.00 96.38 97 LYS A N 1
ATOM 703 C CA . LYS A 1 97 ? 4.775 13.770 20.826 1.00 96.38 97 LYS A CA 1
ATOM 704 C C . LYS A 1 97 ? 3.357 14.359 20.737 1.00 96.38 97 LYS A C 1
ATOM 706 O O . LYS A 1 97 ? 3.152 15.453 21.254 1.00 96.38 97 LYS A O 1
ATOM 711 N N . LYS A 1 98 ? 2.417 13.697 20.046 1.00 95.56 98 LYS A N 1
ATOM 712 C CA . LYS A 1 98 ? 1.063 14.207 19.725 1.00 95.56 98 LYS A CA 1
ATOM 713 C C . LYS A 1 98 ? 1.054 15.643 19.169 1.00 95.56 98 LYS A C 1
ATOM 715 O O . LYS A 1 98 ? 0.141 16.426 19.411 1.00 95.56 98 LYS A O 1
ATOM 720 N N . ASN A 1 99 ? 2.093 16.015 18.416 1.00 96.06 99 ASN A N 1
ATOM 721 C CA . ASN A 1 99 ? 2.259 17.377 17.909 1.00 96.06 99 ASN A CA 1
ATOM 722 C C . ASN A 1 99 ? 1.962 17.439 16.408 1.00 96.06 99 ASN A C 1
ATOM 724 O O . ASN A 1 99 ? 2.822 17.122 15.585 1.00 96.06 99 ASN A O 1
ATOM 728 N N . SER A 1 100 ? 0.761 17.909 16.064 1.00 95.00 100 SER A N 1
ATOM 729 C CA . SER A 1 100 ? 0.274 18.066 14.686 1.00 95.00 100 SER A CA 1
ATOM 730 C C . SER A 1 100 ? 1.222 18.849 13.765 1.00 95.00 100 SER A C 1
ATOM 732 O O . SER A 1 100 ? 1.336 18.500 12.590 1.00 95.00 100 SER A O 1
ATOM 734 N N . TYR A 1 101 ? 1.985 19.825 14.274 1.00 95.62 101 TYR A N 1
ATOM 735 C CA . TYR A 1 101 ? 2.958 20.573 13.463 1.00 95.62 101 TYR A CA 1
ATOM 736 C C . TYR A 1 101 ? 4.095 19.703 12.904 1.00 95.62 101 TYR A C 1
ATOM 738 O O . TYR A 1 101 ? 4.630 20.021 11.849 1.00 95.62 101 TYR A O 1
ATOM 746 N N . LEU A 1 102 ? 4.448 18.594 13.567 1.00 94.50 102 LEU A N 1
ATOM 747 C CA . LEU A 1 102 ? 5.489 17.667 13.100 1.00 94.50 102 LEU A CA 1
ATOM 748 C C . LEU A 1 102 ? 4.966 16.625 12.097 1.00 94.50 102 LEU A C 1
ATOM 750 O O . LEU A 1 102 ? 5.760 16.026 11.379 1.00 94.50 102 LEU A O 1
ATOM 754 N N . LEU A 1 103 ? 3.645 16.431 12.006 1.00 95.31 103 LEU A N 1
ATOM 755 C CA . LEU A 1 103 ? 3.026 15.600 10.966 1.00 95.31 103 LEU A CA 1
ATOM 756 C C . LEU A 1 103 ? 2.875 16.366 9.640 1.00 95.31 103 LEU A C 1
ATOM 758 O O . LEU A 1 103 ? 2.857 15.754 8.572 1.00 95.31 103 LEU A O 1
ATOM 762 N N . LEU A 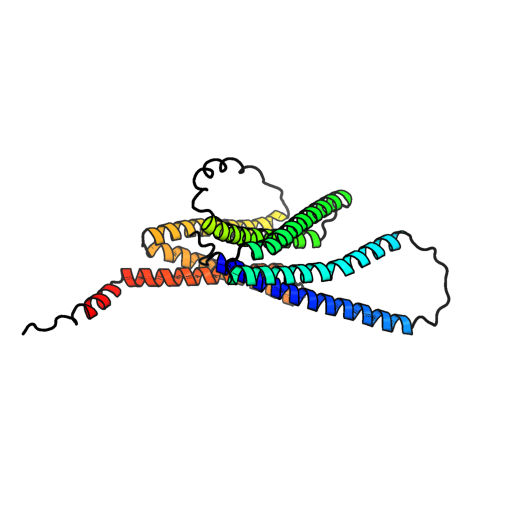1 104 ? 2.789 17.700 9.699 1.00 94.44 104 LEU A N 1
ATOM 763 C CA . LEU A 1 104 ? 2.555 18.558 8.536 1.00 94.44 104 LEU A CA 1
ATOM 764 C C . LEU A 1 104 ? 3.620 18.401 7.423 1.00 94.44 104 LEU A C 1
ATOM 766 O O . LEU A 1 104 ? 3.213 18.254 6.271 1.00 94.44 104 LEU A O 1
ATOM 770 N N . PRO A 1 105 ? 4.946 18.350 7.698 1.00 95.12 105 PRO A N 1
ATOM 771 C CA . PRO A 1 105 ? 5.951 18.145 6.652 1.00 95.12 105 PRO A CA 1
ATOM 772 C C . PRO A 1 105 ? 5.800 16.801 5.934 1.00 95.12 105 PRO A C 1
ATOM 774 O O . PRO A 1 105 ? 5.942 16.745 4.714 1.00 95.12 105 PRO A O 1
ATOM 777 N N . TRP A 1 106 ? 5.466 15.726 6.664 1.00 96.94 106 TRP A N 1
ATOM 778 C CA . TRP A 1 106 ? 5.215 14.412 6.061 1.00 96.94 106 TRP A CA 1
ATOM 779 C C . TRP A 1 106 ? 3.974 14.446 5.170 1.00 96.94 106 TRP A C 1
ATOM 781 O O . TRP A 1 106 ? 4.033 13.975 4.039 1.00 96.94 106 TRP A O 1
ATOM 791 N N . LEU A 1 107 ? 2.877 15.056 5.636 1.00 95.44 107 LEU A N 1
ATOM 792 C CA . LEU A 1 107 ? 1.649 15.187 4.847 1.00 95.44 107 LEU A CA 1
ATOM 793 C C . LEU A 1 107 ? 1.866 16.008 3.573 1.00 95.44 107 LEU A C 1
ATOM 795 O O . LEU A 1 107 ? 1.433 15.585 2.506 1.00 95.44 107 LEU A O 1
ATOM 799 N N . ILE A 1 108 ? 2.578 17.135 3.651 1.00 93.62 108 ILE A N 1
ATOM 800 C CA . ILE A 1 108 ? 2.904 17.949 2.471 1.00 93.62 108 ILE A CA 1
ATOM 801 C C . ILE A 1 108 ? 3.796 17.155 1.505 1.00 93.62 108 ILE A C 1
ATOM 803 O O . ILE A 1 108 ? 3.482 17.068 0.320 1.00 93.62 108 ILE A O 1
ATOM 807 N N . GLY A 1 109 ? 4.871 16.531 1.997 1.00 89.38 109 GLY A N 1
ATOM 808 C CA . GLY A 1 109 ? 5.801 15.777 1.153 1.00 89.38 109 GLY A CA 1
ATOM 809 C C . GLY A 1 109 ? 5.168 14.553 0.486 1.00 89.38 109 GLY A C 1
ATOM 810 O O . GLY A 1 109 ? 5.355 14.341 -0.711 1.00 89.38 109 GLY A O 1
ATOM 811 N N . VAL A 1 110 ? 4.362 13.777 1.218 1.00 92.38 110 VAL A N 1
ATOM 812 C CA . VAL A 1 110 ? 3.630 12.629 0.658 1.00 92.38 110 VAL A CA 1
ATOM 813 C C . VAL A 1 110 ? 2.501 13.078 -0.271 1.00 92.38 110 VAL A C 1
ATOM 815 O O . VAL A 1 110 ? 2.303 12.457 -1.311 1.00 92.38 110 VAL A O 1
ATOM 818 N N . GLY A 1 111 ? 1.813 14.184 0.028 1.00 90.50 111 GLY A N 1
ATOM 819 C CA . GLY A 1 111 ? 0.816 14.773 -0.869 1.00 90.50 111 GLY A CA 1
ATOM 820 C C . GLY A 1 111 ? 1.417 15.198 -2.216 1.00 90.50 111 GLY A C 1
ATOM 821 O O . GLY A 1 111 ? 0.896 14.830 -3.267 1.00 90.50 111 GLY A O 1
ATOM 822 N N . LEU A 1 112 ? 2.563 15.890 -2.201 1.00 86.12 112 LEU A N 1
ATOM 823 C CA . LEU A 1 112 ? 3.314 16.247 -3.414 1.00 86.12 112 LEU A CA 1
ATOM 824 C C . LEU A 1 112 ? 3.797 15.010 -4.188 1.00 86.12 112 LEU A C 1
ATOM 826 O O . LEU A 1 112 ? 3.741 14.985 -5.419 1.00 86.12 112 LEU A O 1
ATOM 830 N N . LEU A 1 113 ? 4.233 13.964 -3.484 1.00 84.44 113 LEU A N 1
ATOM 831 C CA . LEU A 1 113 ? 4.650 12.695 -4.083 1.00 84.44 113 LEU A CA 1
ATOM 832 C C . LEU A 1 113 ? 3.474 11.955 -4.750 1.00 84.44 113 LEU A C 1
ATOM 834 O O . LEU A 1 113 ? 3.639 11.438 -5.854 1.00 84.44 113 LEU A O 1
ATOM 838 N N . ILE A 1 114 ? 2.274 11.976 -4.156 1.00 87.31 114 ILE A N 1
ATOM 839 C CA . ILE A 1 114 ? 1.044 11.445 -4.776 1.00 87.31 114 ILE A CA 1
ATOM 840 C C . ILE A 1 114 ? 0.684 12.239 -6.039 1.00 87.31 114 ILE A C 1
ATOM 842 O O . ILE A 1 114 ? 0.435 11.632 -7.078 1.00 87.31 114 ILE A O 1
ATOM 846 N N . ILE A 1 115 ? 0.718 13.577 -5.992 1.00 86.12 115 ILE A N 1
ATOM 847 C CA . ILE A 1 115 ? 0.485 14.429 -7.175 1.00 86.12 115 ILE A CA 1
ATOM 848 C C . ILE A 1 115 ? 1.494 14.091 -8.283 1.00 86.12 115 ILE A C 1
ATOM 850 O O . ILE A 1 115 ? 1.112 13.916 -9.439 1.00 86.12 115 ILE A O 1
ATOM 854 N N . THR A 1 116 ? 2.768 13.918 -7.927 1.00 80.06 116 THR A N 1
ATOM 855 C CA . THR A 1 116 ? 3.830 13.526 -8.864 1.00 80.06 116 THR A CA 1
ATOM 856 C C . THR A 1 116 ? 3.544 12.161 -9.498 1.00 80.06 116 THR A C 1
ATOM 858 O O . THR A 1 116 ? 3.662 12.019 -10.713 1.00 80.06 116 THR A O 1
ATOM 861 N N . TYR A 1 117 ? 3.102 11.162 -8.726 1.00 84.38 117 TYR A N 1
ATOM 862 C CA . TYR A 1 117 ? 2.704 9.861 -9.276 1.00 84.38 117 TYR A CA 1
ATOM 863 C C . TYR A 1 117 ? 1.460 9.932 -10.169 1.00 84.38 117 TYR A C 1
ATOM 865 O O . TYR A 1 117 ? 1.439 9.269 -11.202 1.00 84.38 117 TYR A O 1
ATOM 873 N N . ILE A 1 118 ? 0.463 10.760 -9.843 1.00 83.31 118 ILE A N 1
ATOM 874 C CA . ILE A 1 118 ? -0.704 10.985 -10.712 1.00 83.31 118 ILE A CA 1
ATOM 875 C C . ILE A 1 118 ? -0.268 11.614 -12.044 1.00 83.31 118 ILE A C 1
ATOM 877 O O . ILE A 1 118 ? -0.682 11.142 -13.101 1.00 83.31 118 ILE A O 1
ATOM 881 N N . LEU A 1 119 ? 0.626 12.609 -12.022 1.00 80.19 119 LEU A N 1
ATOM 882 C CA . LEU A 1 119 ? 1.202 13.192 -13.240 1.00 80.19 119 LEU A CA 1
ATOM 883 C C . LEU A 1 119 ? 1.989 12.153 -14.056 1.00 80.19 119 LEU A C 1
ATOM 885 O O . LEU A 1 119 ? 1.813 12.078 -15.271 1.00 80.19 119 LEU A O 1
ATOM 889 N N . PHE A 1 120 ? 2.787 11.294 -13.411 1.00 78.50 120 PHE A N 1
ATOM 890 C CA . PHE A 1 120 ? 3.444 10.175 -14.096 1.00 78.50 120 PHE A CA 1
ATOM 891 C C . PHE A 1 120 ? 2.438 9.193 -14.709 1.00 78.50 120 PHE A C 1
ATOM 893 O O . PHE A 1 120 ? 2.640 8.772 -15.844 1.00 78.50 120 PHE A O 1
ATOM 900 N N . LEU A 1 121 ? 1.347 8.844 -14.019 1.00 82.88 121 LEU A N 1
ATOM 901 C CA . LEU A 1 121 ? 0.301 7.975 -14.570 1.00 82.88 121 LEU A CA 1
ATOM 902 C C . LEU A 1 121 ? -0.370 8.602 -15.798 1.00 82.88 121 LEU A C 1
ATOM 904 O O . LEU A 1 121 ? -0.546 7.910 -16.797 1.00 82.88 121 LEU A O 1
ATOM 908 N N . LEU A 1 122 ? -0.667 9.905 -15.770 1.00 81.75 122 LEU A N 1
ATOM 909 C CA . LEU A 1 122 ? -1.197 10.634 -16.928 1.00 81.75 122 LEU A CA 1
ATOM 910 C C . LEU A 1 122 ? -0.205 10.649 -18.102 1.00 81.75 122 LEU A C 1
ATOM 912 O O . LEU A 1 122 ? -0.602 10.384 -19.237 1.00 81.75 122 LEU A O 1
ATOM 916 N N . LEU A 1 123 ? 1.089 10.865 -17.841 1.00 76.88 123 LEU A N 1
ATOM 917 C CA . LEU A 1 123 ? 2.142 10.762 -18.859 1.00 76.88 123 LEU A CA 1
ATOM 918 C C . LEU A 1 123 ? 2.267 9.337 -19.421 1.00 76.88 123 LEU A C 1
ATOM 920 O O . LEU A 1 123 ? 2.434 9.178 -20.628 1.00 76.88 123 LEU A O 1
ATOM 924 N N . PHE A 1 124 ? 2.138 8.298 -18.591 1.00 79.31 124 PHE A N 1
ATOM 925 C CA . PHE A 1 124 ? 2.119 6.904 -19.048 1.00 79.31 124 PHE A CA 1
ATOM 926 C C . PHE A 1 124 ? 0.879 6.580 -19.890 1.00 79.31 124 PHE A C 1
ATOM 928 O O . PHE A 1 124 ? 1.006 5.850 -20.871 1.00 79.31 124 PHE A O 1
ATOM 935 N N . ILE A 1 125 ? -0.292 7.135 -19.560 1.00 81.56 125 ILE A N 1
ATOM 936 C CA . ILE A 1 125 ? -1.514 7.002 -20.368 1.00 81.56 125 ILE A CA 1
ATOM 937 C C . ILE A 1 125 ? -1.331 7.703 -21.720 1.00 81.56 125 ILE A C 1
ATOM 939 O O . ILE A 1 125 ? -1.598 7.099 -22.755 1.00 81.56 125 ILE A O 1
ATOM 943 N N . PHE A 1 126 ? -0.800 8.928 -21.744 1.00 78.56 126 PHE A N 1
ATOM 944 C CA . PHE A 1 126 ? -0.505 9.641 -22.991 1.00 78.56 126 PHE A CA 1
ATOM 945 C C . PHE A 1 126 ? 0.533 8.899 -23.852 1.00 78.56 126 PHE A C 1
ATOM 947 O O . PHE A 1 126 ? 0.332 8.698 -25.048 1.00 78.56 126 PHE A O 1
ATOM 954 N N . TYR A 1 127 ? 1.613 8.411 -23.236 1.00 78.88 127 TYR A N 1
ATOM 955 C CA . TYR A 1 127 ? 2.629 7.592 -23.898 1.00 78.88 127 TYR A CA 1
ATOM 956 C C . TYR A 1 127 ? 2.053 6.284 -24.455 1.00 78.88 127 TYR A C 1
ATOM 958 O O . TYR A 1 127 ? 2.417 5.857 -25.553 1.00 78.88 127 TYR A O 1
ATOM 966 N N . TYR A 1 128 ? 1.134 5.654 -23.718 1.00 80.88 128 TYR A N 1
ATOM 967 C CA . TYR A 1 128 ? 0.416 4.471 -24.174 1.00 80.88 128 TYR A CA 1
ATOM 968 C C . TYR A 1 128 ? -0.464 4.776 -25.390 1.00 80.88 128 TYR A C 1
ATOM 970 O O . TYR A 1 128 ? -0.380 4.048 -26.374 1.00 80.88 128 TYR A O 1
ATOM 978 N N . LEU A 1 129 ? -1.232 5.870 -25.370 1.00 83.12 129 LEU A N 1
ATOM 979 C CA . LEU A 1 129 ? -2.039 6.303 -26.517 1.00 83.12 129 LEU A CA 1
ATOM 980 C C . LEU A 1 129 ? -1.174 6.613 -27.749 1.00 83.12 129 LEU A C 1
ATOM 982 O O . LEU A 1 129 ? -1.564 6.281 -28.863 1.00 83.12 129 LEU A O 1
ATOM 986 N N . TYR A 1 130 ? 0.017 7.189 -27.559 1.00 82.94 130 TYR A N 1
ATOM 987 C CA . TYR A 1 130 ? 0.940 7.504 -28.653 1.00 82.94 130 TYR A CA 1
ATOM 988 C C . TYR A 1 130 ? 1.652 6.271 -29.240 1.00 82.94 130 TYR A C 1
ATOM 990 O O . TYR A 1 130 ? 1.875 6.204 -30.447 1.00 82.94 130 TYR A O 1
ATOM 998 N N . ARG A 1 131 ? 2.048 5.295 -28.404 1.00 83.81 131 ARG A N 1
ATOM 999 C CA . ARG A 1 131 ? 2.910 4.162 -28.817 1.00 83.81 131 ARG A CA 1
ATOM 1000 C C . ARG A 1 131 ? 2.215 2.792 -28.842 1.00 83.81 131 ARG A C 1
ATOM 1002 O O . ARG A 1 131 ? 2.833 1.811 -29.249 1.00 83.81 131 ARG A O 1
ATOM 1009 N N . GLY A 1 132 ? 0.973 2.690 -28.374 1.00 85.44 132 GLY A N 1
ATOM 1010 C CA . GLY A 1 132 ? 0.154 1.471 -28.396 1.00 85.44 132 GLY A CA 1
ATOM 1011 C C . GLY A 1 132 ? 0.648 0.308 -27.522 1.00 85.44 132 GLY A C 1
ATOM 1012 O O . GLY A 1 132 ? 0.170 -0.812 -27.678 1.00 85.44 132 GLY A O 1
ATOM 1013 N N . ARG A 1 133 ? 1.614 0.521 -26.615 1.00 80.31 133 ARG A N 1
ATOM 1014 C CA . ARG A 1 133 ? 2.207 -0.543 -25.780 1.00 80.31 133 ARG A CA 1
ATOM 1015 C C . ARG A 1 133 ? 2.193 -0.173 -24.299 1.00 80.31 133 ARG A C 1
ATOM 1017 O O . ARG A 1 133 ? 2.883 0.761 -23.893 1.00 80.31 133 ARG A O 1
ATOM 1024 N N . LEU A 1 134 ? 1.443 -0.927 -23.492 1.00 67.88 134 LEU A N 1
ATOM 1025 C CA . LEU A 1 134 ? 1.501 -0.821 -22.033 1.00 67.88 134 LEU A CA 1
ATOM 1026 C C . LEU A 1 134 ? 2.867 -1.291 -21.528 1.00 67.88 134 LEU A C 1
ATOM 1028 O O . LEU A 1 134 ? 3.432 -2.267 -22.020 1.00 67.88 134 LEU A O 1
ATOM 1032 N N . ASN A 1 135 ? 3.392 -0.588 -20.529 1.00 75.12 135 ASN A N 1
ATOM 1033 C CA . ASN A 1 135 ? 4.645 -0.929 -19.874 1.00 75.12 135 ASN A CA 1
ATOM 1034 C C . ASN A 1 135 ? 4.353 -1.436 -18.454 1.00 75.12 135 ASN A C 1
ATOM 1036 O O . ASN A 1 135 ? 3.554 -0.831 -17.741 1.00 75.12 135 ASN A O 1
ATOM 1040 N N . ASN A 1 136 ? 5.036 -2.494 -18.011 1.00 72.75 136 ASN A N 1
ATOM 1041 C CA . ASN A 1 136 ? 4.884 -3.086 -16.674 1.00 72.75 136 ASN A CA 1
ATOM 1042 C C . ASN A 1 136 ? 5.105 -2.072 -15.531 1.00 72.75 136 ASN A C 1
ATOM 1044 O O . ASN A 1 136 ? 4.570 -2.239 -14.433 1.00 72.75 136 ASN A O 1
ATOM 1048 N N . HIS A 1 137 ? 5.850 -0.992 -15.792 1.00 73.06 137 HIS A N 1
ATOM 1049 C CA . HIS A 1 137 ? 5.997 0.131 -14.863 1.00 73.06 137 HIS A CA 1
ATOM 1050 C C . HIS A 1 137 ? 4.666 0.821 -14.519 1.00 73.06 137 HIS A C 1
ATOM 1052 O O . HIS A 1 137 ? 4.510 1.241 -13.376 1.00 73.06 137 HIS A O 1
ATOM 1058 N N . PHE A 1 138 ? 3.693 0.878 -15.438 1.00 75.94 138 PHE A N 1
ATOM 1059 C CA . PHE A 1 138 ? 2.382 1.495 -15.200 1.00 75.94 138 PHE A CA 1
ATOM 1060 C C . PHE A 1 138 ? 1.662 0.845 -14.012 1.00 75.94 138 PHE A C 1
ATOM 1062 O O . PHE A 1 138 ? 1.356 1.522 -13.036 1.00 75.94 138 PHE A O 1
ATOM 1069 N N . VAL A 1 139 ? 1.501 -0.484 -14.033 1.00 79.00 139 VAL A N 1
ATOM 1070 C CA . VAL A 1 139 ? 0.837 -1.241 -12.954 1.00 79.00 139 VAL A CA 1
ATOM 1071 C C . VAL A 1 139 ? 1.554 -1.047 -11.612 1.00 79.00 139 VAL A C 1
ATOM 1073 O O . VAL A 1 139 ? 0.909 -0.848 -10.584 1.00 79.00 139 VAL A O 1
ATOM 1076 N N . SER A 1 140 ? 2.893 -1.034 -11.614 1.00 80.94 140 SER A N 1
ATOM 1077 C CA . SER A 1 140 ? 3.680 -0.791 -10.397 1.00 80.94 140 SER A CA 1
ATOM 1078 C C . SER A 1 140 ? 3.460 0.614 -9.824 1.00 80.94 140 SER A C 1
ATOM 1080 O O . SER A 1 140 ? 3.339 0.758 -8.607 1.00 80.94 140 SER A O 1
ATOM 1082 N N . ILE A 1 141 ? 3.382 1.642 -10.675 1.00 79.00 141 ILE A N 1
ATOM 1083 C CA . ILE A 1 141 ? 3.112 3.024 -10.253 1.00 79.00 141 ILE A CA 1
ATOM 1084 C C . ILE A 1 141 ? 1.669 3.154 -9.750 1.00 79.00 141 ILE A C 1
ATOM 1086 O O . ILE A 1 141 ? 1.460 3.774 -8.709 1.00 79.00 141 ILE A O 1
ATOM 1090 N N . THR A 1 142 ? 0.688 2.518 -10.399 1.00 82.81 142 THR A N 1
ATOM 1091 C CA . THR A 1 142 ? -0.713 2.519 -9.947 1.00 82.81 142 THR A CA 1
ATOM 1092 C C . THR A 1 142 ? -0.844 1.922 -8.547 1.00 82.81 142 THR A C 1
ATOM 1094 O O . THR A 1 142 ? -1.356 2.589 -7.652 1.00 82.81 142 THR A O 1
ATOM 1097 N N . ILE A 1 143 ? -0.297 0.720 -8.310 1.00 84.75 143 ILE A N 1
ATOM 1098 C CA . ILE A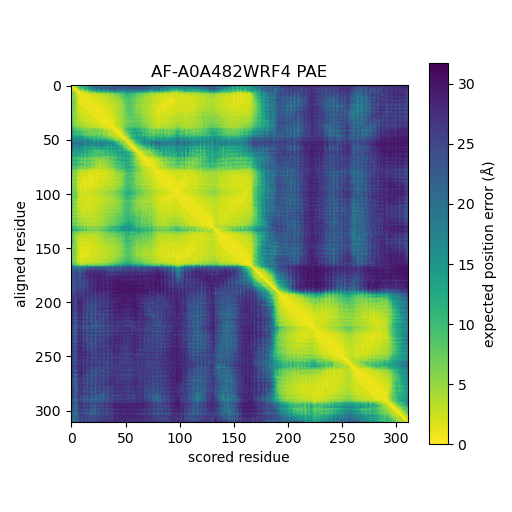 1 143 ? -0.339 0.067 -6.988 1.00 84.75 143 ILE A CA 1
ATOM 1099 C C . ILE A 1 143 ? 0.342 0.938 -5.926 1.00 84.75 143 ILE A C 1
ATOM 1101 O O . ILE A 1 143 ? -0.227 1.156 -4.856 1.00 84.75 143 ILE A O 1
ATOM 1105 N N . LYS A 1 144 ? 1.530 1.490 -6.223 1.00 81.56 144 LYS A N 1
ATOM 1106 C CA . LYS A 1 144 ? 2.212 2.429 -5.318 1.00 81.56 144 LYS A CA 1
ATOM 1107 C C . LYS A 1 144 ? 1.323 3.629 -4.999 1.00 81.56 144 LYS A C 1
ATOM 1109 O O . LYS A 1 144 ? 1.158 3.947 -3.829 1.00 81.56 144 LYS A O 1
ATOM 1114 N N . THR A 1 145 ? 0.710 4.248 -6.004 1.00 84.75 145 THR A N 1
ATOM 1115 C CA . THR A 1 145 ? -0.183 5.403 -5.823 1.00 84.75 145 THR A CA 1
ATOM 1116 C C . THR A 1 145 ? -1.355 5.056 -4.906 1.00 84.75 145 THR A C 1
ATOM 1118 O O . THR A 1 145 ? -1.605 5.786 -3.954 1.00 84.75 145 THR A O 1
ATOM 1121 N N . CYS A 1 146 ? -2.021 3.915 -5.109 1.00 83.19 146 CYS A N 1
ATOM 1122 C CA . CYS A 1 146 ? -3.108 3.457 -4.238 1.00 83.19 146 CYS A CA 1
ATOM 1123 C C . CYS A 1 146 ? -2.657 3.266 -2.779 1.00 83.19 146 CYS A C 1
ATOM 1125 O O . CYS A 1 146 ? -3.327 3.750 -1.866 1.00 83.19 146 CYS A O 1
ATOM 1127 N N . VAL A 1 147 ? -1.507 2.618 -2.550 1.00 87.06 147 VAL A N 1
ATOM 1128 C CA . VAL A 1 147 ? -0.953 2.405 -1.199 1.00 87.06 147 VAL A CA 1
ATOM 1129 C C . VAL A 1 147 ? -0.561 3.732 -0.540 1.00 87.06 147 VAL A C 1
ATOM 1131 O O . VAL A 1 147 ? -0.928 3.972 0.608 1.00 87.06 147 VAL A O 1
ATOM 1134 N N . PHE A 1 148 ? 0.125 4.625 -1.260 1.00 85.81 148 PHE A N 1
ATOM 1135 C CA . PHE A 1 148 ? 0.496 5.944 -0.742 1.00 85.81 148 PHE A CA 1
ATOM 1136 C C . PHE A 1 148 ? -0.735 6.800 -0.418 1.00 85.81 148 PHE A C 1
ATOM 1138 O O . PHE A 1 148 ? -0.759 7.422 0.642 1.00 85.81 148 PHE A O 1
ATOM 1145 N N . THR A 1 149 ? -1.778 6.782 -1.254 1.00 88.81 149 THR A N 1
ATOM 1146 C CA . THR A 1 149 ? -3.054 7.464 -0.980 1.00 88.81 149 THR A CA 1
ATOM 1147 C C . THR A 1 149 ? -3.747 6.893 0.258 1.00 88.81 149 THR A C 1
ATOM 1149 O O . THR A 1 149 ? -4.209 7.662 1.097 1.00 88.81 149 THR A O 1
ATOM 1152 N N . TYR A 1 150 ? -3.771 5.569 0.441 1.00 88.31 150 TYR A N 1
ATOM 1153 C CA . TYR A 1 150 ? -4.326 4.945 1.648 1.00 88.31 150 TYR A CA 1
ATOM 1154 C C . TYR A 1 150 ? -3.558 5.352 2.919 1.00 88.31 150 TYR A C 1
ATOM 1156 O O . TYR A 1 150 ? -4.162 5.811 3.892 1.00 88.31 150 TYR A O 1
ATOM 1164 N N . CYS A 1 151 ? -2.222 5.275 2.894 1.00 90.56 151 CYS A N 1
ATOM 1165 C CA . CYS A 1 151 ? -1.372 5.740 3.993 1.00 90.56 151 CYS A CA 1
ATOM 1166 C C . CYS A 1 151 ? -1.574 7.236 4.288 1.00 90.56 151 CYS A C 1
ATOM 1168 O O . CYS A 1 151 ? -1.651 7.634 5.452 1.00 90.56 151 CYS A O 1
ATOM 1170 N N . PHE A 1 152 ? -1.688 8.064 3.245 1.00 93.69 152 PHE A N 1
ATOM 1171 C CA . PHE A 1 152 ? -1.962 9.494 3.363 1.00 93.69 152 PHE A CA 1
ATOM 1172 C C . PHE A 1 152 ? -3.313 9.755 4.033 1.00 93.69 152 PHE A C 1
ATOM 1174 O O . PHE A 1 152 ? -3.362 10.553 4.963 1.00 93.69 152 PHE A O 1
ATOM 1181 N N . VAL A 1 153 ? -4.382 9.056 3.632 1.00 89.56 153 VAL A N 1
ATOM 1182 C CA . VAL A 1 153 ? -5.713 9.195 4.246 1.00 89.56 153 VAL A CA 1
ATOM 1183 C C . VAL A 1 153 ? -5.673 8.847 5.736 1.00 89.56 153 VAL A C 1
ATOM 1185 O O . VAL A 1 153 ? -6.176 9.631 6.535 1.00 89.56 153 VAL A O 1
ATOM 1188 N N . ILE A 1 154 ? -5.009 7.756 6.143 1.00 91.50 154 ILE A N 1
ATOM 1189 C CA . ILE A 1 154 ? -4.876 7.395 7.570 1.00 91.50 154 ILE A CA 1
ATOM 1190 C C . ILE A 1 154 ? -4.145 8.486 8.363 1.00 91.50 154 ILE A C 1
ATOM 1192 O O . ILE A 1 154 ? -4.628 8.929 9.407 1.00 91.50 154 ILE A O 1
ATOM 1196 N N . VAL A 1 155 ? -2.978 8.930 7.886 1.00 94.75 155 VAL A N 1
ATOM 1197 C CA . VAL A 1 155 ? -2.176 9.935 8.602 1.00 94.75 155 VAL A CA 1
ATOM 1198 C C . VAL A 1 155 ? -2.863 11.304 8.594 1.00 94.75 155 VAL A C 1
ATOM 1200 O O . VAL A 1 155 ? -2.781 12.031 9.583 1.00 94.75 155 VAL A O 1
ATOM 1203 N N . TYR A 1 156 ? -3.595 11.643 7.531 1.00 94.19 156 TYR A N 1
ATOM 1204 C CA . TYR A 1 156 ? -4.421 12.845 7.461 1.00 94.19 156 TYR A CA 1
ATOM 1205 C C . TYR A 1 156 ? -5.582 12.789 8.462 1.00 94.19 156 TYR A C 1
ATOM 1207 O O . TYR A 1 156 ? -5.812 13.768 9.169 1.00 94.19 156 TYR A O 1
ATOM 1215 N N . SER A 1 157 ? -6.265 11.646 8.592 1.00 91.44 157 SER A N 1
ATOM 1216 C CA . SER A 1 157 ? -7.297 11.435 9.614 1.00 91.44 157 SER A CA 1
ATOM 1217 C C . SER A 1 157 ? -6.741 11.604 11.030 1.00 91.44 157 SER A C 1
ATOM 1219 O O . SER A 1 157 ? -7.351 12.305 11.832 1.00 91.44 157 SER A O 1
ATOM 1221 N N . TYR A 1 158 ? -5.556 11.058 11.323 1.00 93.69 158 TYR A N 1
ATOM 1222 C CA . TYR A 1 158 ? -4.897 11.250 12.622 1.00 93.69 158 TYR A CA 1
ATOM 1223 C C . TYR A 1 158 ? -4.458 12.709 12.863 1.00 93.69 158 TYR A C 1
ATOM 1225 O O . TYR A 1 158 ? -4.627 13.254 13.950 1.00 93.69 158 TYR A O 1
ATOM 1233 N N . PHE A 1 159 ? -3.931 13.390 11.841 1.00 94.62 159 PHE A N 1
ATOM 1234 C CA . PHE A 1 159 ? -3.609 14.819 11.923 1.00 94.62 159 PHE A CA 1
ATOM 1235 C C . PHE A 1 159 ? -4.855 15.686 12.153 1.00 94.62 159 PHE A C 1
ATOM 1237 O O . PHE A 1 159 ? -4.782 16.678 12.880 1.00 94.62 159 PHE A O 1
ATOM 1244 N N . LYS A 1 160 ? -5.988 15.315 11.545 1.00 91.81 160 LYS A N 1
ATOM 1245 C CA . LYS A 1 160 ? -7.279 15.972 11.742 1.00 91.81 160 LYS A CA 1
ATOM 1246 C C . LYS A 1 160 ? -7.770 15.790 13.183 1.00 91.81 160 LYS A C 1
ATOM 1248 O O . LYS A 1 160 ? -8.083 16.794 13.809 1.00 91.81 160 LYS A O 1
ATOM 1253 N N . GLU A 1 161 ? -7.7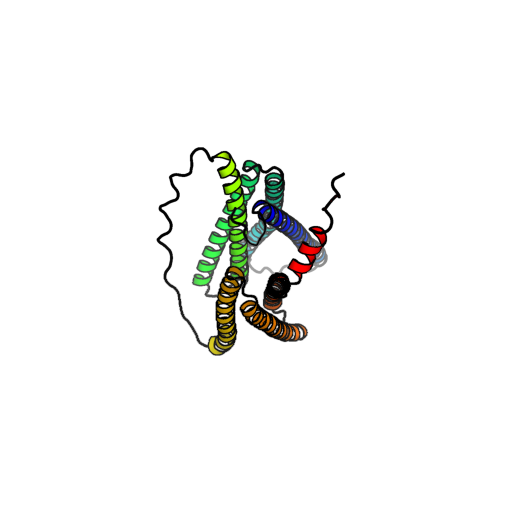22 14.574 13.729 1.00 91.75 161 GLU A N 1
ATOM 1254 C CA . GLU A 1 161 ? -8.044 14.275 15.138 1.00 91.75 161 GLU A CA 1
ATOM 1255 C C . GLU A 1 161 ? -7.210 15.149 16.102 1.00 91.75 161 GLU A C 1
ATOM 1257 O O . GLU A 1 161 ? -7.770 15.910 16.890 1.00 91.75 161 GLU A O 1
ATOM 1262 N N . LEU A 1 162 ? -5.880 15.193 15.927 1.00 92.38 162 LEU A N 1
ATOM 1263 C CA . LEU A 1 162 ? -4.967 16.060 16.702 1.00 92.38 162 LEU A CA 1
ATOM 1264 C C . LEU A 1 162 ? -5.188 17.578 16.508 1.00 92.38 162 LEU A C 1
ATOM 1266 O O . LEU A 1 162 ? -4.616 18.392 17.243 1.00 92.38 162 LEU A O 1
ATOM 1270 N N . ARG A 1 163 ? -5.938 17.996 15.481 1.00 91.19 163 ARG A N 1
ATOM 1271 C CA . ARG A 1 163 ? -6.389 19.386 15.320 1.00 91.19 163 ARG A CA 1
ATOM 1272 C C . ARG A 1 163 ? -7.745 19.611 15.969 1.00 91.19 163 ARG A C 1
ATOM 1274 O O . ARG A 1 163 ? -7.931 20.669 16.564 1.00 91.19 163 ARG A O 1
ATOM 1281 N N . GLU A 1 164 ? -8.670 18.667 15.856 1.00 86.19 164 GLU A N 1
ATOM 1282 C CA . GLU A 1 164 ? -10.012 18.763 16.430 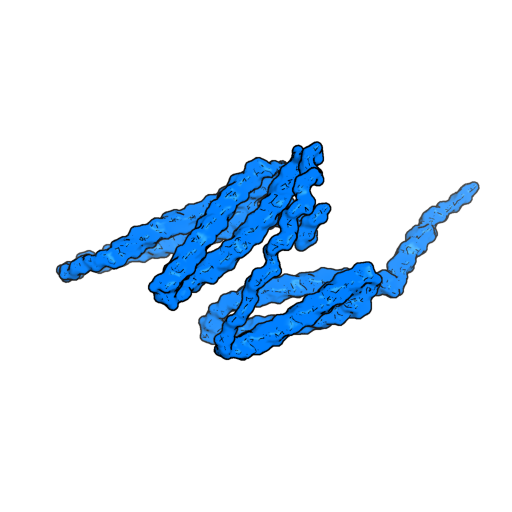1.00 86.19 164 GLU A CA 1
ATOM 1283 C C . GLU A 1 164 ? -9.941 18.816 17.960 1.00 86.19 164 GLU A C 1
ATOM 1285 O O . GLU A 1 164 ? -10.461 19.779 18.514 1.00 86.19 164 GLU A O 1
ATOM 1290 N N . GLU A 1 165 ? -9.124 17.974 18.612 1.00 86.19 165 GLU A N 1
ATOM 1291 C CA . GLU A 1 165 ? -8.809 18.060 20.059 1.00 86.19 165 GLU A CA 1
ATOM 1292 C C . GLU A 1 165 ? -8.313 19.457 20.508 1.00 86.19 165 GLU A C 1
ATOM 1294 O O . GLU A 1 165 ? -8.411 19.817 21.679 1.00 86.19 165 GLU A O 1
ATOM 1299 N N . ARG A 1 166 ? -7.772 20.272 19.587 1.00 81.38 166 ARG A N 1
ATOM 1300 C CA . ARG A 1 166 ? -7.311 21.650 19.846 1.00 81.38 166 ARG A CA 1
ATOM 1301 C C . ARG A 1 166 ? -8.319 22.732 19.415 1.00 81.38 166 ARG A C 1
ATOM 1303 O O . ARG A 1 166 ? -8.124 23.899 19.741 1.00 81.38 166 ARG A O 1
ATOM 1310 N N . THR A 1 167 ? -9.359 22.379 18.657 1.00 73.31 167 THR A N 1
ATOM 1311 C CA . THR A 1 167 ? -10.301 23.324 18.013 1.00 73.31 167 THR A CA 1
ATOM 1312 C C . THR A 1 167 ? -11.768 23.097 18.428 1.00 73.31 167 THR A C 1
ATOM 1314 O O . THR A 1 167 ? -12.663 23.771 17.915 1.00 73.31 167 THR A O 1
ATOM 1317 N N . GLU A 1 168 ? -12.033 22.198 19.385 1.00 58.03 168 GLU A N 1
ATOM 1318 C CA . GLU A 1 168 ? -13.384 21.873 19.871 1.00 58.03 168 GLU A CA 1
ATOM 1319 C C . GLU A 1 168 ? -14.297 23.047 20.291 1.00 58.03 168 GLU A C 1
ATOM 1321 O O . GLU A 1 168 ? -15.505 22.879 20.124 1.00 58.03 168 GLU A O 1
ATOM 1326 N N . PRO A 1 169 ? -13.846 24.250 20.721 1.00 57.44 169 PRO A N 1
ATOM 1327 C CA . PRO A 1 169 ? -14.799 25.334 20.983 1.00 57.44 169 PRO A CA 1
ATOM 1328 C C . PRO A 1 169 ? -15.546 25.909 19.755 1.00 57.44 169 PRO A C 1
ATOM 1330 O O . PRO A 1 169 ? -16.408 26.759 19.964 1.00 57.44 169 PRO A O 1
ATOM 1333 N N . ILE A 1 170 ? -15.235 25.537 18.495 1.00 55.00 170 ILE A N 1
ATOM 1334 C CA . ILE A 1 170 ? -15.707 26.308 17.311 1.00 55.00 170 ILE A CA 1
ATOM 1335 C C . ILE A 1 170 ? -16.398 25.489 16.189 1.00 55.00 170 ILE A C 1
ATOM 1337 O O . ILE A 1 170 ? -17.250 26.025 15.483 1.00 55.00 170 ILE A O 1
ATOM 1341 N N . ALA A 1 171 ? -16.062 24.213 15.962 1.00 55.44 171 ALA A N 1
ATOM 1342 C CA . ALA A 1 171 ? -16.267 23.589 14.638 1.00 55.44 171 ALA A CA 1
ATOM 1343 C C . ALA A 1 171 ? -17.586 22.809 14.385 1.00 55.44 171 ALA A C 1
ATOM 1345 O O . ALA A 1 171 ? -17.793 22.331 13.267 1.00 55.44 171 ALA A O 1
ATOM 1346 N N . SER A 1 172 ? -18.490 22.666 15.360 1.00 57.09 172 SER A N 1
ATOM 1347 C CA . SER A 1 172 ? -19.633 21.725 15.286 1.00 57.09 172 SER A CA 1
ATOM 1348 C C . SER A 1 172 ? -20.719 22.043 14.238 1.00 57.09 172 SER A C 1
ATOM 1350 O O . SER A 1 172 ? -21.576 21.203 13.973 1.00 57.09 172 SER A O 1
ATOM 1352 N N . ILE A 1 173 ? -20.697 23.231 13.626 1.00 52.38 173 ILE A N 1
ATOM 1353 C CA . ILE A 1 173 ? -21.833 23.785 12.864 1.00 52.38 173 ILE A CA 1
ATOM 1354 C C . ILE A 1 173 ? -21.821 23.418 11.360 1.00 52.38 173 ILE A C 1
ATOM 1356 O O . ILE A 1 173 ? -22.868 23.421 10.719 1.00 52.38 173 ILE A O 1
ATOM 1360 N N . ILE A 1 174 ? -20.666 23.090 10.765 1.00 52.88 174 ILE A N 1
ATOM 1361 C CA . ILE A 1 174 ? -20.493 23.136 9.290 1.00 52.88 174 ILE A CA 1
ATOM 1362 C C . ILE A 1 174 ? -20.682 21.776 8.576 1.00 52.88 174 ILE A C 1
ATOM 1364 O O . ILE A 1 174 ? -20.934 21.731 7.374 1.00 52.88 174 ILE A O 1
ATOM 1368 N N . ALA A 1 175 ? -20.596 20.644 9.279 1.00 47.25 175 ALA A N 1
ATOM 1369 C CA . ALA A 1 175 ? -20.393 19.326 8.652 1.00 47.25 175 ALA A CA 1
ATOM 1370 C C . ALA A 1 175 ? -21.595 18.712 7.885 1.00 47.25 175 ALA A C 1
ATOM 1372 O O . ALA A 1 175 ? -21.438 17.662 7.266 1.00 47.25 175 ALA A O 1
ATOM 1373 N N . SER A 1 176 ? -22.783 19.324 7.905 1.00 49.41 176 SER A N 1
ATOM 1374 C CA . SER A 1 176 ? -24.045 18.662 7.512 1.00 49.41 176 SER A CA 1
ATOM 1375 C C . SER A 1 176 ? -24.291 18.487 5.993 1.00 49.41 176 SER A C 1
ATOM 1377 O O . SER A 1 176 ? -25.233 17.803 5.606 1.00 49.41 176 SER A O 1
ATOM 1379 N N . TYR A 1 177 ? -23.501 19.109 5.103 1.00 44.78 177 TYR A N 1
ATOM 1380 C CA . TYR A 1 177 ? -24.008 19.464 3.757 1.00 44.78 177 TYR A CA 1
ATOM 1381 C C . TYR A 1 177 ? -23.475 18.680 2.531 1.00 44.78 177 TYR A C 1
ATOM 1383 O O . TYR A 1 177 ? -24.017 18.840 1.442 1.00 44.78 177 TYR A O 1
ATOM 1391 N N . ILE A 1 178 ? -22.407 17.876 2.631 1.00 47.72 178 ILE A N 1
ATOM 1392 C CA . ILE A 1 178 ? -21.577 17.536 1.440 1.00 47.72 178 ILE A CA 1
ATOM 1393 C C . ILE A 1 178 ? -21.850 16.147 0.801 1.00 47.72 178 ILE A C 1
ATOM 1395 O O . ILE A 1 178 ? -21.440 15.887 -0.327 1.00 47.72 178 ILE A O 1
ATOM 1399 N N . THR A 1 179 ? -22.565 15.236 1.462 1.00 44.56 179 THR A N 1
ATOM 1400 C CA . THR A 1 179 ? -22.454 13.776 1.213 1.00 44.56 179 THR A CA 1
ATOM 1401 C C . THR A 1 179 ? -23.167 13.197 -0.036 1.00 44.56 179 THR A C 1
ATOM 1403 O O . THR A 1 179 ? -23.153 11.986 -0.220 1.00 44.56 179 THR A O 1
ATOM 1406 N N . ILE A 1 180 ? -23.817 13.990 -0.898 1.00 46.25 180 ILE A N 1
ATOM 1407 C CA . ILE A 1 180 ? -24.887 13.469 -1.791 1.00 46.25 180 ILE A CA 1
ATOM 1408 C C . ILE A 1 180 ? -24.444 12.954 -3.190 1.00 46.25 180 ILE A C 1
ATOM 1410 O O . ILE A 1 180 ? -25.202 12.221 -3.818 1.00 46.25 180 ILE A O 1
ATOM 1414 N N . VAL A 1 181 ? -23.262 13.299 -3.721 1.00 46.81 181 VAL A N 1
ATOM 1415 C CA . VAL A 1 181 ? -23.108 13.417 -5.200 1.00 46.81 181 VAL A CA 1
ATOM 1416 C C . VAL A 1 181 ? -22.545 12.212 -5.998 1.00 46.81 181 VAL A C 1
ATOM 1418 O O . VAL A 1 181 ? -22.961 12.024 -7.139 1.00 46.81 181 VAL A O 1
ATOM 1421 N N . SER A 1 182 ? -21.599 11.409 -5.497 1.00 41.22 182 SER A N 1
ATOM 1422 C CA . SER A 1 182 ? -20.642 10.712 -6.401 1.00 41.22 182 SER A CA 1
ATOM 1423 C C . SER A 1 182 ? -20.778 9.181 -6.539 1.00 41.22 182 SER A C 1
ATOM 1425 O O . SER A 1 182 ? -19.892 8.459 -6.078 1.00 41.22 182 SER A O 1
ATOM 1427 N N . LEU A 1 183 ? -21.832 8.652 -7.185 1.00 37.78 183 LEU A N 1
ATOM 1428 C CA . LEU A 1 183 ? -21.976 7.188 -7.362 1.00 37.78 183 LEU A CA 1
ATOM 1429 C C . LEU A 1 183 ? -22.780 6.744 -8.612 1.00 37.78 183 LEU A C 1
ATOM 1431 O O . LEU A 1 183 ? -23.942 6.363 -8.501 1.00 37.78 183 LEU A O 1
ATOM 1435 N N . ASN A 1 184 ? -22.158 6.756 -9.803 1.00 36.94 184 ASN A N 1
ATOM 1436 C CA . ASN A 1 184 ? -22.651 6.051 -11.005 1.00 36.94 184 ASN A CA 1
ATOM 1437 C C . ASN A 1 184 ? -21.523 5.794 -12.050 1.00 36.94 184 ASN A C 1
ATOM 1439 O O . ASN A 1 184 ? -20.510 6.486 -12.007 1.00 36.94 184 ASN A O 1
ATOM 1443 N N . GLU A 1 185 ? -21.752 4.864 -12.996 1.00 41.44 185 GLU A N 1
ATOM 1444 C CA . GLU A 1 185 ? -20.946 4.498 -14.201 1.00 41.44 185 GLU A CA 1
ATOM 1445 C C . GLU A 1 185 ? -19.673 3.613 -14.065 1.00 41.44 185 GLU A C 1
ATOM 1447 O O . GLU A 1 185 ? -18.659 4.063 -13.537 1.00 41.44 185 GLU A O 1
ATOM 1452 N N . MET A 1 186 ? -19.708 2.385 -14.646 1.00 34.47 186 MET A N 1
ATOM 1453 C CA . MET A 1 186 ? -18.616 1.640 -15.355 1.00 34.47 186 MET A CA 1
ATOM 1454 C C . MET A 1 186 ? -18.906 0.116 -15.521 1.00 34.47 186 MET A C 1
ATOM 1456 O O . MET A 1 186 ? -18.912 -0.594 -14.517 1.00 34.47 186 MET A O 1
ATOM 1460 N N . GLN A 1 187 ? -19.026 -0.446 -16.751 1.00 36.22 187 GLN A N 1
ATOM 1461 C CA . GLN A 1 187 ? -18.918 -1.918 -16.980 1.00 36.22 187 GLN A CA 1
ATOM 1462 C C . GLN A 1 187 ? -18.719 -2.413 -18.453 1.00 36.22 187 GLN A C 1
ATOM 1464 O O . GLN A 1 187 ? -19.307 -1.855 -19.373 1.00 36.22 187 GLN A O 1
ATOM 1469 N N . LYS A 1 188 ? -18.019 -3.568 -18.607 1.00 35.91 188 LYS A N 1
ATOM 1470 C CA . LYS A 1 188 ? -17.933 -4.571 -19.729 1.00 35.91 188 LYS A CA 1
ATOM 1471 C C . LYS A 1 188 ? -16.966 -4.415 -20.938 1.00 35.91 188 LYS A C 1
ATOM 1473 O O . LYS A 1 188 ? -17.238 -3.656 -21.857 1.00 35.91 188 LYS A O 1
ATOM 1478 N N . VAL A 1 189 ? -15.999 -5.354 -21.038 1.00 33.53 189 VAL A N 1
ATOM 1479 C CA . VAL A 1 189 ? -15.422 -5.963 -22.277 1.00 33.53 189 VAL A CA 1
ATOM 1480 C C . VAL A 1 189 ? -15.029 -7.438 -21.998 1.00 33.53 189 VAL A C 1
ATOM 1482 O O . VAL A 1 189 ? -14.699 -7.784 -20.864 1.00 33.53 189 VAL A O 1
ATOM 1485 N N . HIS A 1 190 ? -15.075 -8.310 -23.016 1.00 34.09 190 HIS A N 1
ATOM 1486 C CA . HIS A 1 190 ? -14.772 -9.761 -22.994 1.00 34.09 190 HIS A CA 1
ATOM 1487 C C . HIS A 1 190 ? -13.903 -10.122 -24.253 1.00 34.09 190 HIS A C 1
ATOM 1489 O O . HIS A 1 190 ? -13.582 -9.214 -25.010 1.00 34.09 190 HIS A O 1
ATOM 1495 N N . HIS A 1 191 ? -13.409 -11.330 -24.602 1.00 42.16 191 HIS A N 1
ATOM 1496 C CA . HIS A 1 191 ? -13.858 -12.713 -24.340 1.00 42.16 191 HIS A CA 1
ATOM 1497 C C . HIS A 1 191 ? -12.760 -13.809 -24.176 1.00 42.16 191 HIS A C 1
ATOM 1499 O O . HIS A 1 191 ? -13.132 -14.928 -23.857 1.00 42.16 191 HIS A O 1
ATOM 1505 N N . ALA A 1 192 ? -11.443 -13.582 -24.303 1.00 41.53 192 ALA A N 1
ATOM 1506 C CA . ALA A 1 192 ? -10.433 -14.579 -23.837 1.00 41.53 192 ALA A CA 1
ATOM 1507 C C . ALA A 1 192 ? -10.379 -14.645 -22.299 1.00 41.53 192 ALA A C 1
ATOM 1509 O O . ALA A 1 192 ? -10.214 -15.694 -21.681 1.00 41.53 192 ALA A O 1
ATOM 1510 N N . HIS A 1 193 ? -10.733 -13.507 -21.718 1.00 53.81 193 HIS A N 1
ATOM 1511 C CA . HIS A 1 193 ? -11.434 -13.408 -20.461 1.00 53.81 193 HIS A CA 1
ATOM 1512 C C . HIS A 1 193 ? -12.444 -14.536 -20.156 1.00 53.81 193 HIS A C 1
ATOM 1514 O O . HIS A 1 193 ? -12.624 -14.757 -18.985 1.00 53.81 193 HIS A O 1
ATOM 1520 N N . ILE A 1 194 ? -13.115 -15.254 -21.077 1.00 40.84 194 ILE A N 1
ATOM 1521 C CA . ILE A 1 194 ? -14.207 -16.206 -20.737 1.00 40.84 194 ILE A CA 1
ATOM 1522 C C . ILE A 1 194 ? -13.856 -17.167 -19.591 1.00 40.84 194 ILE A C 1
ATOM 1524 O O . ILE A 1 194 ? -14.703 -17.385 -18.731 1.00 40.84 194 ILE A O 1
ATOM 1528 N N . LEU A 1 195 ? -12.650 -17.740 -19.575 1.00 42.19 195 LEU A N 1
ATOM 1529 C 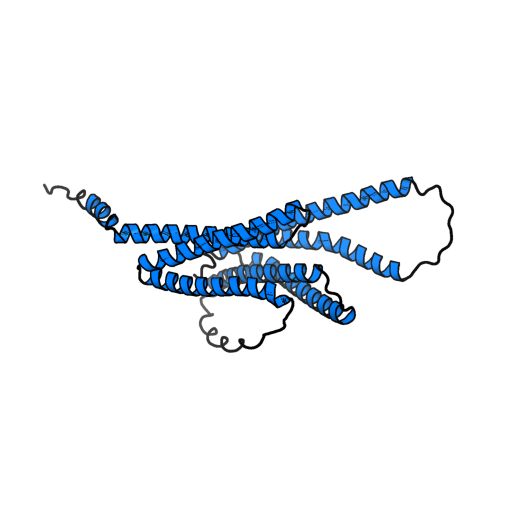CA . LEU A 1 195 ? -12.293 -18.816 -18.641 1.00 42.19 195 LEU A CA 1
ATOM 1530 C C . LEU A 1 195 ? -11.607 -18.283 -17.372 1.00 42.19 195 LEU A C 1
ATOM 1532 O O . LEU A 1 195 ? -11.893 -18.764 -16.280 1.00 42.19 195 LEU A O 1
ATOM 1536 N N . ASP A 1 196 ? -10.825 -17.211 -17.509 1.00 50.81 196 ASP A N 1
ATOM 1537 C CA . ASP A 1 196 ? -10.282 -16.432 -16.387 1.00 50.81 196 ASP A CA 1
ATOM 1538 C C . ASP A 1 196 ? -11.409 -15.698 -15.634 1.00 50.81 196 ASP A C 1
ATOM 1540 O O . ASP A 1 196 ? -11.481 -15.769 -14.418 1.00 50.81 196 ASP A O 1
ATOM 1544 N N . ILE A 1 197 ? -12.381 -15.116 -16.351 1.00 52.25 197 ILE A N 1
ATOM 1545 C CA . ILE A 1 197 ? -13.661 -14.614 -15.820 1.00 52.25 197 ILE A CA 1
ATOM 1546 C C . ILE A 1 197 ? -14.506 -15.763 -15.293 1.00 52.25 197 ILE A C 1
ATOM 1548 O O . ILE A 1 197 ? -15.201 -15.539 -14.324 1.00 52.25 197 ILE A O 1
ATOM 1552 N N . ALA A 1 198 ? -14.510 -16.976 -15.851 1.00 56.44 198 ALA A N 1
ATOM 1553 C CA . ALA A 1 198 ? -15.271 -18.065 -15.229 1.00 56.44 198 ALA A CA 1
ATOM 1554 C C . ALA A 1 198 ? -14.683 -18.419 -13.853 1.00 56.44 198 ALA A C 1
ATOM 1556 O O . ALA A 1 198 ? -15.435 -18.564 -12.890 1.00 56.44 198 ALA A O 1
ATOM 1557 N N . LEU A 1 199 ? -13.353 -18.474 -13.739 1.00 57.88 199 LEU A N 1
ATOM 1558 C CA . LEU A 1 199 ? -12.656 -18.694 -12.475 1.00 57.88 199 LEU A CA 1
ATOM 1559 C C . LEU A 1 199 ? -12.832 -17.501 -11.515 1.00 57.88 199 LEU A C 1
ATOM 1561 O O . LEU A 1 199 ? -13.256 -17.695 -10.378 1.00 57.88 199 LEU A O 1
ATOM 1565 N N . GLU A 1 200 ? -12.612 -16.266 -11.977 1.00 63.09 200 GLU A N 1
ATOM 1566 C CA . GLU A 1 200 ? -12.859 -15.035 -11.216 1.00 63.09 200 GLU A CA 1
ATOM 1567 C C . GLU A 1 200 ? -14.335 -14.880 -10.845 1.00 63.09 200 GLU A C 1
ATOM 1569 O O . GLU A 1 200 ? -14.614 -14.420 -9.753 1.00 63.09 200 GLU A O 1
ATOM 1574 N N . MET A 1 201 ? -15.298 -15.284 -11.676 1.00 57.25 201 MET A N 1
ATOM 1575 C CA . MET A 1 201 ? -16.734 -15.237 -11.369 1.00 57.25 201 MET A CA 1
ATOM 1576 C C . MET A 1 201 ? -17.117 -16.308 -10.365 1.00 57.25 201 MET A C 1
ATOM 1578 O O . MET A 1 201 ? -17.972 -16.042 -9.527 1.00 57.25 201 MET A O 1
ATOM 1582 N N . ILE A 1 202 ? -16.494 -17.490 -10.393 1.00 63.84 202 ILE A N 1
ATOM 1583 C CA . ILE A 1 202 ? -16.632 -18.476 -9.317 1.00 63.84 202 ILE A CA 1
ATOM 1584 C C . ILE A 1 202 ? -16.081 -17.870 -8.020 1.00 63.84 202 ILE A C 1
ATOM 1586 O O . ILE A 1 20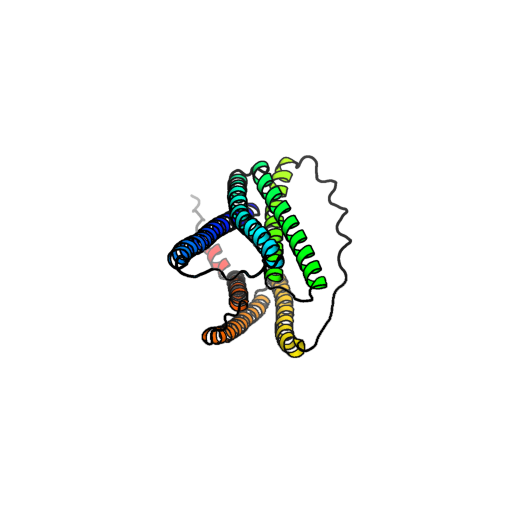2 ? -16.801 -17.834 -7.024 1.00 63.84 202 ILE A O 1
ATOM 1590 N N . VAL A 1 203 ? -14.876 -17.290 -8.040 1.00 66.75 203 VAL A N 1
ATOM 1591 C CA . VAL A 1 203 ? -14.283 -16.607 -6.878 1.00 66.75 203 VAL A CA 1
ATOM 1592 C C . VAL A 1 203 ? -15.178 -15.461 -6.392 1.00 66.75 203 VAL A C 1
ATOM 1594 O O . VAL A 1 203 ? -15.539 -15.444 -5.222 1.00 66.75 203 VAL A O 1
ATOM 1597 N N . ILE A 1 204 ? -15.616 -14.549 -7.262 1.00 68.00 204 ILE A N 1
ATOM 1598 C CA . ILE A 1 204 ? -16.504 -13.415 -6.960 1.00 68.00 204 ILE A CA 1
ATOM 1599 C C . ILE A 1 204 ? -17.850 -13.908 -6.431 1.00 68.00 204 ILE A C 1
ATOM 1601 O O . ILE A 1 204 ? -18.335 -13.362 -5.447 1.00 68.00 204 ILE A O 1
ATOM 1605 N N . THR A 1 205 ? -18.441 -14.957 -7.008 1.00 68.38 205 THR A N 1
ATOM 1606 C CA . THR A 1 205 ? -19.696 -15.544 -6.509 1.00 68.38 205 THR A CA 1
ATOM 1607 C C . THR A 1 205 ? -19.504 -16.060 -5.088 1.00 68.38 205 THR A C 1
ATOM 1609 O O . THR A 1 205 ? -20.303 -15.739 -4.209 1.00 68.38 205 THR A O 1
ATOM 1612 N N . VAL A 1 206 ? -18.412 -16.781 -4.814 1.00 65.31 206 VAL A N 1
ATOM 1613 C CA . VAL A 1 206 ? -18.111 -17.247 -3.455 1.00 65.31 206 VAL A CA 1
ATOM 1614 C C . VAL A 1 206 ? -17.767 -16.077 -2.523 1.00 65.31 206 VAL A C 1
ATOM 1616 O O . VAL A 1 206 ? -18.187 -16.104 -1.371 1.00 65.31 206 VAL A O 1
ATOM 1619 N N . ARG A 1 207 ? -17.125 -14.997 -2.995 1.00 72.69 207 ARG A N 1
ATOM 1620 C CA . ARG A 1 207 ? -16.920 -13.759 -2.215 1.00 72.69 207 ARG A CA 1
ATOM 1621 C C . ARG A 1 207 ? -18.226 -13.030 -1.911 1.00 72.69 207 ARG A C 1
ATOM 1623 O O . ARG A 1 207 ? -18.386 -12.553 -0.796 1.00 72.69 207 ARG A O 1
ATOM 1630 N N . VAL A 1 208 ? -19.178 -12.970 -2.840 1.00 72.56 208 VAL A N 1
ATOM 1631 C CA . VAL A 1 208 ? -20.514 -12.393 -2.613 1.00 72.56 208 VAL A CA 1
ATOM 1632 C C . VAL A 1 208 ? -21.280 -13.232 -1.592 1.00 72.56 208 VAL A C 1
ATOM 1634 O O . VAL A 1 208 ? -21.825 -12.680 -0.638 1.00 72.56 208 VAL A O 1
ATOM 1637 N N . VAL A 1 209 ? -21.246 -14.563 -1.713 1.00 71.94 209 VAL A N 1
ATOM 1638 C CA . VAL A 1 209 ? -21.790 -15.473 -0.694 1.00 71.94 209 VAL A CA 1
ATOM 1639 C C . VAL A 1 209 ? -21.087 -15.247 0.652 1.00 71.94 209 VAL A C 1
ATOM 1641 O O . VAL A 1 209 ? -21.759 -15.089 1.666 1.00 71.94 209 VAL A O 1
ATOM 1644 N N . GLN A 1 210 ? -19.759 -15.117 0.681 1.00 78.19 210 GLN A N 1
ATOM 1645 C CA . GLN A 1 210 ? -18.991 -14.816 1.892 1.00 78.19 210 GLN A CA 1
ATOM 1646 C C . GLN A 1 210 ? -19.364 -13.452 2.494 1.00 78.19 210 GLN A C 1
ATOM 1648 O O . GLN A 1 210 ? -19.457 -13.351 3.714 1.00 78.19 210 GLN A O 1
ATOM 1653 N N . VAL A 1 211 ? -19.643 -12.419 1.691 1.00 77.88 211 VAL A N 1
ATOM 1654 C CA . VAL A 1 211 ? -20.156 -11.118 2.162 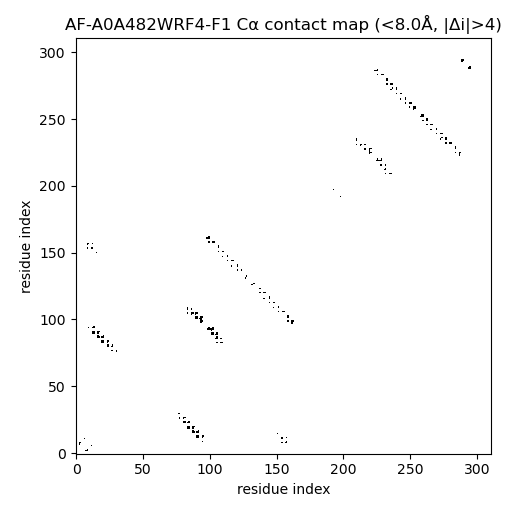1.00 77.88 211 VAL A CA 1
ATOM 1655 C C . VAL A 1 211 ? -21.556 -11.269 2.756 1.00 77.88 211 VAL A C 1
ATOM 1657 O O . VAL A 1 211 ? -21.789 -10.765 3.851 1.00 77.88 211 VAL A O 1
ATOM 1660 N N . ILE A 1 212 ? -22.463 -12.021 2.124 1.00 80.75 212 ILE A N 1
ATOM 1661 C CA . ILE A 1 212 ? -23.793 -12.320 2.685 1.00 80.75 212 ILE A CA 1
ATOM 1662 C C . ILE A 1 212 ? -23.651 -13.041 4.030 1.00 80.75 212 ILE A C 1
ATOM 1664 O O . ILE A 1 212 ? -24.239 -12.615 5.023 1.00 80.75 212 ILE A O 1
ATOM 1668 N N . PHE A 1 213 ? -22.809 -14.074 4.111 1.00 82.31 213 PHE A N 1
ATOM 1669 C CA . PHE A 1 213 ? -22.518 -14.744 5.376 1.00 82.31 213 PHE A CA 1
ATOM 1670 C C . PHE A 1 213 ? -21.808 -13.823 6.381 1.00 82.31 213 PHE A C 1
ATOM 1672 O O . PHE A 1 213 ? -21.983 -14.016 7.577 1.00 82.31 213 PHE A O 1
ATOM 1679 N N . SER A 1 214 ? -21.040 -12.818 5.945 1.00 87.06 214 SER A N 1
ATOM 1680 C CA . SER A 1 214 ? -20.394 -11.830 6.829 1.00 87.06 214 SER A CA 1
ATOM 1681 C C . SER A 1 214 ? -21.399 -10.813 7.375 1.00 87.06 214 SER A C 1
ATOM 1683 O O . SER A 1 214 ? -21.299 -10.397 8.524 1.00 87.06 214 SER A O 1
ATOM 1685 N N . LEU A 1 215 ? -22.425 -10.456 6.600 1.00 85.44 215 LEU A N 1
ATOM 1686 C CA . LEU A 1 215 ? -23.566 -9.681 7.090 1.00 85.44 215 LEU A CA 1
ATOM 1687 C C . LEU A 1 215 ? -24.414 -10.515 8.060 1.00 85.44 215 LEU A C 1
ATOM 1689 O O . LEU A 1 215 ? -24.804 -10.015 9.113 1.00 85.44 215 LEU A O 1
ATOM 1693 N N . ILE A 1 216 ? -24.629 -11.803 7.768 1.00 87.62 216 ILE A N 1
ATOM 1694 C CA . ILE A 1 216 ? -25.255 -12.749 8.705 1.00 87.62 216 ILE A CA 1
ATOM 1695 C C . ILE A 1 216 ? -24.416 -12.868 9.983 1.00 87.62 216 ILE A C 1
ATOM 1697 O O . ILE A 1 216 ? -24.995 -12.830 11.063 1.00 87.62 216 ILE A O 1
ATOM 1701 N N . LEU A 1 217 ? -23.083 -12.934 9.889 1.00 88.44 217 LEU A N 1
ATOM 1702 C CA . LEU A 1 217 ? -22.164 -12.922 11.031 1.00 88.44 217 LEU A CA 1
ATOM 1703 C C . LEU A 1 217 ? -22.354 -11.658 11.882 1.00 88.44 217 LEU A C 1
ATOM 1705 O O . LEU A 1 217 ? -22.510 -11.773 13.091 1.00 88.44 217 LEU A O 1
ATOM 1709 N N . ILE A 1 218 ? -22.394 -10.472 11.268 1.00 86.19 218 ILE A N 1
ATOM 1710 C CA . ILE A 1 218 ? -22.600 -9.194 11.973 1.00 86.19 218 ILE A CA 1
ATOM 1711 C C . ILE A 1 218 ? -23.978 -9.147 12.655 1.00 86.19 218 ILE A C 1
ATOM 1713 O O . ILE A 1 218 ? -24.098 -8.712 13.799 1.00 86.19 218 ILE A O 1
ATOM 1717 N N . VAL A 1 219 ? -25.032 -9.640 11.997 1.00 85.94 219 VAL A N 1
ATOM 1718 C CA . VAL A 1 219 ? -26.369 -9.751 12.608 1.00 85.94 219 VAL A CA 1
ATOM 1719 C C . VAL A 1 219 ? -26.391 -10.808 13.722 1.00 85.94 219 VAL A C 1
ATOM 1721 O O . VAL A 1 219 ? -27.122 -10.653 14.700 1.00 85.94 219 VAL A O 1
ATOM 1724 N N . ALA A 1 220 ? -25.593 -11.870 13.602 1.00 85.81 220 ALA A N 1
ATOM 1725 C CA . ALA A 1 220 ? -25.477 -12.942 14.583 1.00 85.81 220 ALA A CA 1
ATOM 1726 C C . ALA A 1 220 ? -24.761 -12.494 15.856 1.00 85.81 220 ALA A C 1
ATOM 1728 O O . ALA A 1 220 ? -25.270 -12.755 16.945 1.00 85.81 220 ALA A O 1
ATOM 1729 N N . THR A 1 221 ? -23.627 -11.798 15.721 1.00 85.88 221 THR A N 1
ATOM 1730 C CA . THR A 1 221 ? -22.894 -11.211 16.848 1.00 85.88 221 THR A CA 1
ATOM 1731 C C . THR A 1 221 ? -23.735 -10.133 17.522 1.00 85.88 221 THR A C 1
ATOM 1733 O O . THR A 1 221 ? -23.899 -10.177 18.737 1.00 85.88 221 THR A O 1
ATOM 1736 N N . TYR A 1 222 ? -24.393 -9.251 16.756 1.00 87.62 222 TYR A N 1
ATOM 1737 C CA . TYR A 1 222 ? -25.299 -8.243 17.319 1.00 87.62 222 TYR A CA 1
ATOM 1738 C C . TYR A 1 222 ? -26.489 -8.853 18.083 1.00 87.62 222 TYR A C 1
ATOM 1740 O O . TYR A 1 222 ? -26.884 -8.344 19.127 1.00 87.62 222 TYR A O 1
ATOM 1748 N N . LYS A 1 223 ? -27.061 -9.964 17.596 1.00 88.31 223 LYS A N 1
ATOM 1749 C CA . LYS A 1 223 ? -28.158 -10.677 18.279 1.00 88.31 223 LYS A CA 1
ATOM 1750 C C . LYS A 1 223 ? -27.684 -11.701 19.321 1.00 88.31 223 LYS A C 1
ATOM 1752 O O . LYS A 1 223 ? -28.529 -12.415 19.857 1.00 88.31 223 LYS A O 1
ATOM 1757 N N . GLY A 1 224 ? -26.377 -11.826 19.572 1.00 87.06 224 GLY A N 1
ATOM 1758 C CA . GLY A 1 224 ? -25.798 -12.807 20.501 1.00 87.06 224 GLY A CA 1
ATOM 1759 C C . GLY A 1 224 ? -26.076 -14.276 20.146 1.00 87.06 224 GLY A C 1
ATOM 1760 O O . GLY A 1 224 ? -26.073 -15.134 21.024 1.00 87.06 224 GLY A O 1
ATOM 1761 N N . ARG A 1 225 ? -26.376 -14.598 18.878 1.00 89.50 225 ARG A N 1
ATOM 1762 C CA . ARG A 1 225 ? -26.789 -15.950 18.451 1.00 89.50 225 ARG A CA 1
ATOM 1763 C C . ARG A 1 225 ? -25.640 -16.703 17.783 1.00 89.50 225 ARG A C 1
ATOM 1765 O O . ARG A 1 225 ? -25.489 -16.662 16.560 1.00 89.50 225 ARG A O 1
ATOM 1772 N N . SER A 1 226 ? -24.901 -17.469 18.586 1.00 90.38 226 SER A N 1
ATOM 1773 C CA . SER A 1 226 ? -23.748 -18.294 18.177 1.00 90.38 226 SER A CA 1
ATOM 1774 C C . SER A 1 226 ? -24.006 -19.159 16.925 1.00 90.38 226 SER A C 1
ATOM 1776 O O . SER A 1 226 ? -23.140 -19.294 16.060 1.00 90.38 226 SER A O 1
ATOM 1778 N N . LYS A 1 227 ? -25.225 -19.701 16.783 1.00 90.12 227 LYS A N 1
ATOM 1779 C CA . LYS A 1 227 ? -25.621 -20.681 15.752 1.00 90.12 227 LYS A CA 1
ATOM 1780 C C . LYS A 1 227 ? -25.396 -20.216 14.309 1.00 90.12 227 LYS A C 1
ATOM 1782 O O . LYS A 1 227 ? -25.162 -21.051 13.442 1.00 90.12 227 LYS A O 1
ATOM 1787 N N . TYR A 1 228 ? -25.426 -18.910 14.049 1.00 90.06 228 TYR A N 1
ATOM 1788 C CA . TYR A 1 228 ? -25.203 -18.344 12.710 1.00 90.06 228 TYR A CA 1
ATOM 1789 C C . TYR A 1 228 ? -23.732 -17.992 12.425 1.00 90.06 228 TYR A C 1
ATOM 1791 O O . TYR A 1 228 ? -23.368 -17.772 11.272 1.00 90.06 228 TYR A O 1
ATOM 1799 N N . VAL A 1 229 ? -22.872 -17.987 13.449 1.00 91.56 229 VAL A N 1
ATOM 1800 C CA . VAL A 1 229 ? -21.427 -17.750 13.306 1.00 91.56 229 VAL A CA 1
ATOM 1801 C C . VAL A 1 229 ? -20.710 -18.993 12.777 1.00 91.56 229 VAL A C 1
ATOM 1803 O O . VAL A 1 229 ? -19.810 -18.885 11.946 1.00 91.56 229 VAL A O 1
ATOM 1806 N N . CYS A 1 230 ? -21.142 -20.185 13.199 1.00 90.19 230 CYS A N 1
ATOM 1807 C CA . CYS A 1 230 ? -20.544 -21.447 12.762 1.00 90.19 230 CYS A CA 1
ATOM 1808 C C . CYS A 1 230 ? -20.589 -21.649 11.224 1.00 90.19 230 CYS A C 1
ATOM 1810 O O . CYS A 1 230 ? -19.532 -21.937 10.661 1.00 90.19 230 CYS A O 1
ATOM 1812 N N . PRO A 1 231 ? -21.712 -21.411 10.507 1.00 88.44 231 PRO A N 1
ATOM 1813 C CA . PRO A 1 231 ? -21.745 -21.453 9.041 1.00 88.44 231 PRO A CA 1
ATOM 1814 C C . PRO A 1 231 ? -20.742 -20.516 8.348 1.00 88.44 231 PRO A C 1
ATOM 1816 O O . PRO A 1 231 ? -20.063 -20.946 7.419 1.00 88.44 231 PRO A O 1
ATOM 1819 N N . TRP A 1 232 ? -20.593 -19.266 8.814 1.00 93.75 232 TRP A N 1
ATOM 1820 C CA . TRP A 1 232 ? -19.587 -18.338 8.268 1.00 93.75 232 TRP A CA 1
ATOM 1821 C C . TRP A 1 232 ? -18.163 -18.848 8.492 1.00 93.75 232 TRP A C 1
ATOM 1823 O O . TRP A 1 232 ? -17.313 -18.720 7.610 1.00 93.75 232 TRP A O 1
ATOM 1833 N N . LEU A 1 233 ? -17.902 -19.442 9.660 1.00 92.56 233 LEU A N 1
ATOM 1834 C CA . LEU A 1 233 ? -16.581 -19.952 10.014 1.00 92.56 233 LEU A CA 1
ATOM 1835 C C . LEU A 1 233 ? -16.193 -21.159 9.152 1.00 92.56 233 LEU A C 1
ATOM 1837 O O . LEU A 1 233 ? -15.080 -21.207 8.634 1.00 92.56 233 LEU A O 1
ATOM 1841 N N . VAL A 1 234 ? -17.126 -22.096 8.949 1.00 91.06 234 VAL A N 1
ATOM 1842 C CA . VAL A 1 234 ? -16.945 -23.255 8.059 1.00 91.06 234 VAL A CA 1
ATOM 1843 C C . VAL A 1 234 ? -16.733 -22.799 6.614 1.00 91.06 234 VAL A C 1
ATOM 1845 O O . VAL A 1 234 ? -15.804 -23.272 5.961 1.00 91.06 234 VAL A O 1
ATOM 1848 N N . LEU A 1 235 ? -17.529 -21.840 6.127 1.00 85.56 235 LEU A N 1
ATOM 1849 C CA . LEU A 1 235 ? -17.385 -21.288 4.777 1.00 85.56 235 LEU A CA 1
ATOM 1850 C C . LEU A 1 235 ? -16.038 -20.573 4.584 1.00 85.56 235 LEU A C 1
ATOM 1852 O O . LEU A 1 235 ? -15.375 -20.771 3.568 1.00 85.56 235 LEU A O 1
ATOM 1856 N N . SER A 1 236 ? -15.611 -19.768 5.560 1.00 87.94 236 SER A N 1
ATOM 1857 C CA . SER A 1 236 ? -14.346 -19.027 5.490 1.00 87.94 236 SER A CA 1
ATOM 1858 C C . SER A 1 236 ? -13.133 -19.957 5.580 1.00 87.94 236 SER A C 1
ATOM 1860 O O . SER A 1 236 ? -12.153 -19.753 4.867 1.00 87.94 236 SER A O 1
ATOM 1862 N N . LEU A 1 237 ? -13.209 -21.019 6.391 1.00 89.00 237 LEU A N 1
ATOM 1863 C CA . LEU A 1 237 ? -12.181 -22.060 6.444 1.00 89.00 237 LEU A CA 1
ATOM 1864 C C . LEU A 1 237 ? -12.077 -22.816 5.111 1.00 89.00 237 LEU A C 1
ATOM 1866 O O . LEU A 1 237 ? 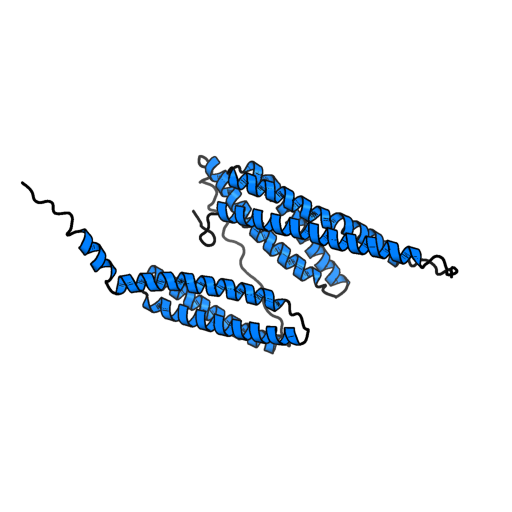-10.974 -23.019 4.607 1.00 89.00 237 LEU A O 1
ATOM 1870 N N . LEU A 1 238 ? -13.214 -23.181 4.508 1.00 84.69 238 LEU A N 1
ATOM 1871 C CA . LEU A 1 238 ? -13.254 -23.825 3.194 1.00 84.69 238 LEU A CA 1
ATOM 1872 C C . LEU A 1 238 ? -12.680 -22.909 2.100 1.00 84.69 238 LEU A C 1
ATOM 1874 O O . LEU A 1 238 ? -11.925 -23.377 1.252 1.00 84.69 238 LEU A O 1
ATOM 1878 N N . MET A 1 239 ? -12.943 -21.600 2.168 1.00 81.81 239 MET A N 1
ATOM 1879 C CA . MET A 1 239 ? -12.315 -20.605 1.291 1.00 81.81 239 MET A CA 1
ATOM 1880 C C . MET A 1 239 ? -10.792 -20.551 1.434 1.00 81.81 239 MET A C 1
ATOM 1882 O O . MET A 1 239 ? -10.094 -20.561 0.424 1.00 81.81 239 MET A O 1
ATOM 1886 N N . VAL A 1 240 ? -10.256 -20.562 2.659 1.00 86.69 240 VAL A N 1
ATOM 1887 C CA . VAL A 1 240 ? -8.798 -20.616 2.876 1.00 86.69 240 VAL A CA 1
ATOM 1888 C C . VAL A 1 240 ? -8.189 -21.892 2.293 1.00 86.69 240 VAL A C 1
ATOM 1890 O O . VAL A 1 240 ? -7.100 -21.829 1.727 1.00 86.69 240 VAL A O 1
ATOM 1893 N N . ILE A 1 241 ? -8.881 -23.034 2.364 1.00 81.12 241 ILE A N 1
ATOM 1894 C CA . ILE A 1 241 ? -8.427 -24.284 1.732 1.00 81.12 241 ILE A CA 1
ATOM 1895 C C . ILE A 1 241 ? -8.380 -24.133 0.201 1.00 81.12 241 ILE A C 1
ATOM 1897 O O . ILE A 1 241 ? -7.367 -24.476 -0.405 1.00 81.12 241 ILE A O 1
ATOM 1901 N N . VAL A 1 242 ? -9.422 -23.568 -0.421 1.00 79.62 242 VAL A N 1
ATOM 1902 C CA . VAL A 1 242 ? -9.466 -23.322 -1.877 1.00 79.62 242 VAL A CA 1
ATOM 1903 C C . VAL A 1 242 ? -8.358 -22.358 -2.317 1.00 79.62 242 VAL A C 1
ATOM 1905 O O . VAL A 1 242 ? -7.620 -22.663 -3.254 1.00 79.62 242 VAL A O 1
ATOM 1908 N N . GLU A 1 243 ? -8.176 -21.234 -1.620 1.00 82.88 243 GLU A N 1
ATOM 1909 C CA . GLU A 1 243 ? -7.097 -20.283 -1.918 1.00 82.88 243 GLU A CA 1
ATOM 1910 C C . GLU A 1 243 ? -5.706 -20.901 -1.701 1.00 82.88 243 GLU A C 1
ATOM 1912 O O . GLU A 1 243 ? -4.793 -20.633 -2.478 1.00 82.88 243 GLU A O 1
ATOM 1917 N N . SER A 1 244 ? -5.541 -21.781 -0.707 1.00 79.69 244 SER A N 1
ATOM 1918 C CA . SER A 1 244 ? -4.276 -22.490 -0.462 1.00 79.69 244 SER A CA 1
ATOM 1919 C C . SER A 1 244 ? -3.954 -23.514 -1.555 1.00 79.69 244 SER A C 1
ATOM 1921 O O . SER A 1 244 ? -2.795 -23.633 -1.946 1.00 79.69 244 SER A O 1
ATOM 1923 N N . ILE A 1 245 ? -4.957 -24.217 -2.094 1.00 79.69 245 ILE A N 1
ATOM 1924 C CA . ILE A 1 245 ? -4.785 -25.102 -3.260 1.00 79.69 245 ILE A CA 1
ATOM 1925 C C . ILE A 1 245 ? -4.403 -24.279 -4.498 1.00 79.69 245 ILE A C 1
ATOM 1927 O O . ILE A 1 245 ? -3.487 -24.662 -5.223 1.00 79.69 245 ILE A O 1
ATOM 1931 N N . TYR A 1 246 ? -5.037 -23.122 -4.709 1.00 79.69 246 TYR A N 1
ATOM 1932 C CA . TYR A 1 246 ? -4.708 -22.223 -5.819 1.00 79.69 246 TYR A CA 1
ATOM 1933 C C . TYR A 1 246 ? -3.289 -21.633 -5.694 1.00 79.69 246 TYR A C 1
ATOM 1935 O O . TYR A 1 246 ? -2.541 -21.586 -6.672 1.00 79.69 246 TYR A O 1
ATOM 1943 N N . LEU A 1 247 ? -2.864 -21.278 -4.474 1.00 84.06 247 LEU A N 1
ATOM 1944 C CA . LEU A 1 247 ? -1.484 -20.881 -4.177 1.00 84.06 247 LEU A CA 1
ATOM 1945 C C . LEU A 1 247 ? -0.493 -22.020 -4.451 1.00 84.06 247 LEU A C 1
ATOM 1947 O O . LEU A 1 247 ? 0.582 -21.770 -4.988 1.00 84.06 247 LEU A O 1
ATOM 1951 N N . LEU A 1 248 ? -0.848 -23.261 -4.107 1.00 77.50 248 LEU A N 1
ATOM 1952 C CA . LEU A 1 248 ? -0.007 -24.438 -4.327 1.00 77.50 248 LEU A CA 1
ATOM 1953 C C . LEU A 1 248 ? 0.102 -24.797 -5.817 1.00 77.50 248 LEU A C 1
ATOM 1955 O O . LEU A 1 248 ? 1.190 -25.147 -6.263 1.00 77.50 248 LEU A O 1
ATOM 1959 N N . MET A 1 249 ? -0.966 -24.629 -6.605 1.00 75.75 249 MET A N 1
ATOM 1960 C CA . MET A 1 249 ? -0.918 -24.757 -8.068 1.00 75.75 249 MET A CA 1
ATOM 1961 C C . MET A 1 249 ? 0.039 -23.736 -8.699 1.00 75.75 249 MET A C 1
ATOM 1963 O O . MET A 1 249 ? 0.974 -24.138 -9.388 1.00 75.75 249 MET A O 1
ATOM 1967 N N . MET A 1 250 ? -0.106 -22.439 -8.395 1.00 74.88 250 MET A N 1
ATOM 1968 C CA . MET A 1 250 ? 0.861 -21.426 -8.858 1.00 74.88 250 MET A CA 1
ATOM 1969 C C . MET A 1 250 ? 2.274 -21.653 -8.284 1.00 74.88 250 MET A C 1
ATOM 1971 O O . MET A 1 250 ? 3.272 -21.294 -8.901 1.00 74.88 250 MET A O 1
ATOM 1975 N N . GLY A 1 251 ? 2.386 -22.271 -7.105 1.00 74.50 251 GLY A N 1
ATOM 1976 C CA . GLY A 1 251 ? 3.657 -22.680 -6.509 1.00 74.50 251 GLY A CA 1
ATOM 1977 C C . GLY A 1 251 ? 4.350 -23.826 -7.255 1.00 74.50 251 GLY A C 1
ATOM 1978 O O . GLY A 1 251 ? 5.576 -23.878 -7.272 1.00 74.50 251 GLY A O 1
ATOM 1979 N N . LEU A 1 252 ? 3.606 -24.713 -7.921 1.00 73.56 252 LEU A N 1
ATOM 1980 C CA . LEU A 1 252 ? 4.178 -25.740 -8.799 1.00 73.56 252 LEU A CA 1
ATOM 1981 C C . LEU A 1 252 ? 4.690 -25.125 -10.114 1.00 73.56 252 LEU A C 1
ATOM 1983 O O . LEU A 1 252 ? 5.771 -25.491 -10.571 1.00 73.56 252 LEU A O 1
ATOM 1987 N N . GLU A 1 253 ? 3.997 -24.118 -10.658 1.00 73.00 253 GLU A N 1
ATOM 1988 C CA . GLU A 1 253 ? 4.484 -23.309 -11.793 1.00 73.00 253 GLU A CA 1
ATOM 1989 C C . GLU A 1 253 ? 5.757 -22.509 -11.455 1.00 73.00 253 GLU A C 1
ATOM 1991 O O . GLU A 1 253 ? 6.532 -22.139 -12.339 1.00 73.00 253 GLU A O 1
ATOM 1996 N N . LEU A 1 254 ? 6.031 -22.258 -10.172 1.00 72.38 254 LEU A N 1
ATOM 1997 C CA . LEU A 1 254 ? 7.287 -21.641 -9.746 1.00 72.38 254 LEU A CA 1
ATOM 1998 C C . LEU A 1 254 ? 8.484 -22.593 -9.929 1.00 72.38 254 LEU A C 1
ATOM 2000 O O . LEU A 1 254 ? 9.579 -22.143 -10.268 1.00 72.38 254 LEU A O 1
ATOM 2004 N N . ILE A 1 255 ? 8.278 -23.906 -9.756 1.00 66.69 255 ILE A N 1
ATOM 2005 C CA . ILE A 1 255 ? 9.319 -24.938 -9.915 1.00 66.69 255 ILE A CA 1
ATOM 2006 C C . ILE A 1 255 ? 9.734 -25.074 -11.387 1.00 66.69 255 ILE A C 1
ATOM 2008 O O . ILE A 1 255 ? 10.901 -25.327 -11.676 1.00 66.69 255 ILE A O 1
ATOM 2012 N N . THR A 1 256 ? 8.824 -24.813 -12.332 1.00 76.88 256 THR A N 1
ATOM 2013 C CA . THR A 1 256 ? 9.137 -24.742 -13.772 1.00 76.88 256 THR A CA 1
ATOM 2014 C C . THR A 1 256 ? 9.857 -23.448 -14.189 1.00 76.88 256 THR A C 1
ATOM 2016 O O . THR A 1 256 ? 10.037 -23.200 -15.378 1.00 76.88 256 THR A O 1
ATOM 2019 N N . GLY A 1 257 ? 10.295 -22.617 -13.232 1.00 66.44 257 GLY A N 1
ATOM 2020 C CA . GLY A 1 257 ? 11.070 -21.392 -13.469 1.00 66.44 257 GLY A CA 1
ATOM 2021 C C . GLY A 1 257 ? 10.228 -20.144 -13.761 1.00 66.44 257 GLY A C 1
ATOM 2022 O O . GLY A 1 257 ? 10.771 -19.052 -13.936 1.00 66.44 257 GLY A O 1
ATOM 2023 N N . THR A 1 258 ? 8.901 -20.271 -13.784 1.00 63.97 258 THR A N 1
ATOM 2024 C CA . THR A 1 258 ? 7.964 -19.179 -14.068 1.00 63.97 258 THR A CA 1
ATOM 2025 C C . THR A 1 258 ? 7.555 -18.444 -12.789 1.00 63.97 258 THR A C 1
ATOM 2027 O O . THR A 1 258 ? 6.605 -18.800 -12.099 1.00 63.97 258 THR A O 1
ATOM 2030 N N . LEU A 1 259 ? 8.281 -17.367 -12.472 1.00 52.09 259 LEU A N 1
ATOM 2031 C CA . LEU A 1 259 ? 8.023 -16.489 -11.321 1.00 52.09 259 LEU A CA 1
ATOM 2032 C C . LEU A 1 259 ? 6.737 -15.650 -11.490 1.00 52.09 259 LEU A C 1
ATOM 2034 O O . LEU A 1 259 ? 6.780 -14.480 -11.887 1.00 52.09 259 LEU A O 1
ATOM 2038 N N . ASN A 1 260 ? 5.579 -16.227 -11.151 1.00 68.31 260 ASN A N 1
ATOM 2039 C CA . ASN A 1 260 ? 4.309 -15.499 -11.134 1.00 68.31 260 ASN A CA 1
ATOM 2040 C C . ASN A 1 260 ? 4.209 -14.566 -9.906 1.00 68.31 260 ASN A C 1
ATOM 2042 O O . ASN A 1 260 ? 4.183 -14.994 -8.751 1.00 68.31 260 ASN A O 1
ATOM 2046 N N . LYS A 1 261 ? 4.100 -13.254 -10.151 1.00 64.56 261 LYS A N 1
ATOM 2047 C CA . LYS A 1 261 ? 3.995 -12.224 -9.099 1.00 64.56 261 LYS A CA 1
ATOM 2048 C C . LYS A 1 261 ? 2.673 -12.274 -8.317 1.00 64.56 261 LYS A C 1
ATOM 2050 O O . LYS A 1 261 ? 2.614 -11.712 -7.224 1.00 64.56 261 LYS A O 1
ATOM 2055 N N . GLN A 1 262 ? 1.643 -12.962 -8.821 1.00 69.06 262 GLN A N 1
ATOM 2056 C CA . GLN A 1 262 ? 0.372 -13.170 -8.112 1.00 69.06 262 GLN A CA 1
ATOM 2057 C C . GLN A 1 262 ? 0.535 -14.006 -6.831 1.00 69.06 262 GLN A C 1
ATOM 2059 O O . GLN A 1 262 ? -0.192 -13.765 -5.867 1.00 69.06 262 GLN A O 1
ATOM 2064 N N . ILE A 1 263 ? 1.528 -14.907 -6.770 1.00 74.06 263 ILE A N 1
ATOM 2065 C CA . ILE A 1 263 ? 1.809 -15.778 -5.611 1.00 74.06 263 ILE A CA 1
ATOM 2066 C C . ILE A 1 263 ? 1.946 -14.956 -4.317 1.00 74.06 263 ILE A C 1
ATOM 2068 O O . ILE A 1 263 ? 1.351 -15.288 -3.291 1.00 74.06 263 ILE A O 1
ATOM 2072 N N . PHE A 1 264 ? 2.661 -13.827 -4.368 1.00 72.50 264 PHE A N 1
ATOM 2073 C CA . PHE A 1 264 ? 2.853 -12.951 -3.208 1.00 72.50 264 PHE A CA 1
ATOM 2074 C C . PHE A 1 264 ? 1.570 -12.222 -2.781 1.00 72.50 264 PHE A C 1
ATOM 2076 O O . PHE A 1 264 ? 1.350 -12.023 -1.587 1.00 72.50 264 PHE A O 1
ATOM 2083 N N . SER A 1 265 ? 0.707 -11.843 -3.730 1.00 77.12 265 SER A N 1
ATOM 2084 C CA . SER A 1 265 ? -0.565 -11.170 -3.428 1.00 77.12 265 SER A CA 1
ATOM 2085 C C . SER A 1 265 ? -1.614 -12.130 -2.868 1.00 77.12 265 SER A C 1
ATOM 2087 O O . SER A 1 265 ? -2.405 -11.744 -2.011 1.00 77.12 265 SER A O 1
ATOM 2089 N N . LEU A 1 266 ? -1.629 -13.379 -3.335 1.00 78.56 266 LEU A N 1
ATOM 2090 C CA . LEU A 1 266 ? -2.532 -14.399 -2.813 1.00 78.56 266 LEU A CA 1
ATOM 2091 C C . LEU A 1 266 ? -2.088 -14.863 -1.416 1.00 78.56 266 LEU A C 1
ATOM 2093 O O . LEU A 1 266 ? -2.912 -14.985 -0.516 1.00 78.56 266 LEU A O 1
ATOM 2097 N N . SER A 1 267 ? -0.779 -15.027 -1.201 1.00 79.69 267 SER A N 1
ATOM 2098 C CA . SER A 1 267 ? -0.203 -15.383 0.104 1.00 79.69 267 SER A CA 1
ATOM 2099 C C . SER A 1 267 ? -0.544 -14.366 1.209 1.00 79.69 267 SER A C 1
ATOM 2101 O O . SER A 1 267 ? -0.956 -14.746 2.311 1.00 79.69 267 SER A O 1
ATOM 2103 N N . THR A 1 268 ? -0.465 -13.060 0.919 1.00 73.62 268 THR A N 1
ATOM 2104 C CA . THR A 1 268 ? -0.865 -12.020 1.887 1.00 73.62 268 THR A CA 1
ATOM 2105 C C . THR A 1 268 ? -2.375 -11.999 2.133 1.00 73.62 268 THR A C 1
ATOM 2107 O O . THR A 1 268 ? -2.792 -11.833 3.279 1.00 73.62 268 THR A O 1
ATOM 2110 N N . HIS A 1 269 ? -3.201 -12.247 1.110 1.00 81.12 269 HIS A N 1
ATOM 2111 C CA . HIS A 1 269 ? -4.652 -12.371 1.273 1.00 81.12 269 HIS A CA 1
ATOM 2112 C C . HIS A 1 269 ? -5.049 -13.557 2.175 1.00 81.12 269 HIS A C 1
ATOM 2114 O O . HIS A 1 269 ? -5.839 -13.392 3.112 1.00 81.12 269 HIS A O 1
ATOM 2120 N N . ILE A 1 270 ? -4.468 -14.738 1.939 1.00 83.62 270 ILE A N 1
ATOM 2121 C CA . ILE A 1 270 ? -4.685 -15.940 2.760 1.00 83.62 270 ILE A CA 1
ATOM 2122 C C . ILE A 1 270 ? -4.309 -15.655 4.219 1.00 83.62 270 ILE A C 1
ATOM 2124 O O . ILE A 1 270 ? -5.085 -15.945 5.128 1.00 83.62 270 ILE A O 1
ATOM 2128 N N . SER A 1 271 ? -3.164 -15.001 4.442 1.00 80.94 271 SER A N 1
ATOM 2129 C CA . SER A 1 271 ? -2.683 -14.627 5.779 1.00 80.94 271 SER A CA 1
ATOM 2130 C C . SER A 1 271 ? -3.673 -13.728 6.537 1.00 80.94 271 SER A C 1
ATOM 2132 O O . SER A 1 271 ? -3.962 -13.967 7.711 1.00 80.94 271 SER A O 1
ATOM 2134 N N . ILE A 1 272 ? -4.249 -12.725 5.862 1.00 80.06 272 ILE A N 1
ATOM 2135 C CA . ILE A 1 272 ? -5.272 -11.834 6.437 1.00 80.06 272 ILE A CA 1
ATOM 2136 C C . ILE A 1 272 ? -6.574 -12.601 6.722 1.00 80.06 272 ILE A C 1
ATOM 2138 O O . ILE A 1 272 ? -7.194 -12.410 7.768 1.00 80.06 272 ILE A O 1
ATOM 2142 N N . THR A 1 273 ? -6.978 -13.508 5.832 1.00 85.69 273 THR A N 1
ATOM 2143 C CA . THR A 1 273 ? -8.212 -14.294 5.994 1.00 85.69 273 THR A CA 1
ATOM 2144 C C . THR A 1 273 ? -8.111 -15.271 7.167 1.00 85.69 273 THR A C 1
ATOM 2146 O O . THR A 1 273 ? -9.038 -15.360 7.971 1.00 85.69 273 THR A O 1
ATOM 2149 N N . ILE A 1 274 ? -6.961 -15.935 7.334 1.00 86.88 274 ILE A N 1
ATOM 2150 C CA . ILE A 1 274 ? -6.664 -16.778 8.503 1.00 86.88 274 ILE A CA 1
ATOM 2151 C C . ILE A 1 274 ? -6.758 -15.959 9.796 1.00 86.88 274 ILE A C 1
ATOM 2153 O O . ILE A 1 274 ? -7.396 -16.402 10.751 1.00 86.88 274 ILE A O 1
ATOM 2157 N N . TYR A 1 275 ? -6.193 -14.747 9.825 1.00 88.69 275 TYR A N 1
ATOM 2158 C CA . TYR A 1 275 ? -6.294 -13.860 10.986 1.00 88.69 275 TYR A CA 1
ATOM 2159 C C . TYR A 1 275 ? -7.757 -13.545 11.353 1.00 88.69 275 TYR A C 1
ATOM 2161 O O . TYR A 1 275 ? -8.143 -13.699 12.513 1.00 88.69 275 TYR A O 1
ATOM 2169 N N . PHE A 1 276 ? -8.606 -13.197 10.378 1.00 86.31 276 PHE A N 1
ATOM 2170 C CA . PHE A 1 276 ? -10.033 -12.963 10.634 1.00 86.31 276 PHE A CA 1
ATOM 2171 C C . PHE A 1 276 ? -10.776 -14.213 11.124 1.00 86.31 276 PHE A C 1
ATOM 2173 O O . PHE A 1 276 ? -11.602 -14.105 12.032 1.00 86.31 276 PHE A O 1
ATOM 2180 N N . ILE A 1 277 ? -10.469 -15.400 10.588 1.00 92.81 277 ILE A N 1
ATOM 2181 C CA . ILE A 1 277 ? -11.046 -16.664 11.075 1.00 92.81 277 ILE A CA 1
ATOM 2182 C C . ILE A 1 277 ? -10.675 -16.895 12.542 1.00 92.81 277 ILE A C 1
ATOM 2184 O O . ILE A 1 277 ? -11.549 -17.246 13.330 1.00 92.81 277 ILE A O 1
ATOM 2188 N N . LEU A 1 278 ? -9.419 -16.657 12.937 1.00 89.94 278 LEU A N 1
ATOM 2189 C CA . LEU A 1 278 ? -8.971 -16.812 14.326 1.00 89.94 278 LEU A CA 1
ATOM 2190 C C . LEU A 1 278 ? -9.674 -15.831 15.279 1.00 89.94 278 LEU A C 1
ATOM 2192 O O . LEU A 1 278 ? -10.119 -16.238 16.353 1.00 89.94 278 LEU A O 1
ATOM 2196 N N . VAL A 1 279 ? -9.833 -14.564 14.878 1.00 91.44 279 VAL A N 1
ATOM 2197 C CA . VAL A 1 279 ? -10.553 -13.547 15.667 1.00 91.44 279 VAL A CA 1
ATOM 2198 C C . VAL A 1 279 ? -12.023 -13.939 15.858 1.00 91.44 279 VAL A C 1
ATOM 2200 O O . VAL A 1 279 ? -12.518 -13.962 16.987 1.00 91.44 279 VAL A O 1
ATOM 2203 N N . VAL A 1 280 ? -12.717 -14.316 14.780 1.00 91.94 280 VAL A N 1
ATOM 2204 C CA . VAL A 1 280 ? -14.131 -14.721 14.847 1.00 91.94 280 VAL A CA 1
ATOM 2205 C C . VAL A 1 280 ? -14.307 -16.053 15.583 1.00 91.94 280 VAL A C 1
ATOM 2207 O O . VAL A 1 280 ? -15.271 -16.207 16.330 1.00 91.94 280 VAL A O 1
ATOM 2210 N N . PHE A 1 281 ? -13.369 -16.997 15.455 1.00 94.31 281 PHE A N 1
ATOM 2211 C CA . PHE A 1 281 ? -13.376 -18.247 16.219 1.00 94.31 281 PHE A CA 1
ATOM 2212 C C . PHE A 1 281 ? -13.239 -18.003 17.725 1.00 94.31 281 PHE A C 1
ATOM 2214 O O . PHE A 1 281 ? -13.958 -18.619 18.513 1.00 94.31 281 PHE A O 1
ATOM 2221 N N . SER A 1 282 ? -12.356 -17.081 18.125 1.00 92.69 282 SER A N 1
ATOM 2222 C CA . SER A 1 282 ? -12.181 -16.692 19.527 1.00 92.69 282 SER A CA 1
ATOM 2223 C C . SER A 1 282 ? -13.494 -16.172 20.124 1.00 92.69 282 SER A C 1
ATOM 2225 O O . SER A 1 282 ? -13.960 -16.680 21.147 1.00 92.69 282 SER A O 1
ATOM 2227 N N . HIS A 1 283 ? -14.156 -15.247 19.423 1.00 90.50 283 HIS A N 1
ATOM 2228 C CA . HIS A 1 283 ? -15.436 -14.680 19.852 1.00 90.50 283 HIS A CA 1
ATOM 2229 C C . HIS A 1 283 ? -16.598 -15.696 19.794 1.00 90.50 283 HIS A C 1
ATOM 2231 O O . HIS A 1 283 ? -17.460 -15.725 20.672 1.00 90.50 283 HIS A O 1
ATOM 2237 N N . TYR A 1 284 ? -16.605 -16.604 18.812 1.00 93.19 284 TYR A N 1
ATOM 2238 C CA . TYR A 1 284 ? -17.555 -17.721 18.766 1.00 93.19 284 TYR A CA 1
ATOM 2239 C C . TYR A 1 284 ? -17.427 -18.643 19.986 1.00 93.19 284 TYR A C 1
ATOM 2241 O O . TYR A 1 284 ? -18.436 -19.050 20.565 1.00 93.19 284 TYR A O 1
ATOM 2249 N N . ARG A 1 285 ? -16.190 -18.957 20.398 1.00 92.81 285 ARG A N 1
ATOM 2250 C CA . ARG A 1 285 ? -15.919 -19.779 21.584 1.00 92.81 285 ARG A CA 1
ATOM 2251 C C . ARG A 1 285 ? -16.453 -19.115 22.853 1.00 92.81 285 ARG A C 1
ATOM 2253 O O . ARG A 1 285 ? -17.058 -19.796 23.672 1.00 92.81 285 ARG A O 1
ATOM 2260 N N . GLU A 1 286 ? -16.252 -17.809 22.992 1.00 90.62 286 GLU A N 1
ATOM 2261 C CA . GLU A 1 286 ? -16.758 -17.002 24.108 1.00 90.62 286 GLU A CA 1
ATOM 2262 C C . GLU A 1 286 ? -18.294 -17.027 24.188 1.00 90.62 286 GLU A C 1
ATOM 2264 O O . GLU A 1 286 ? -18.842 -17.430 25.213 1.00 90.62 286 GLU A O 1
ATOM 2269 N N . MET A 1 287 ? -18.997 -16.735 23.086 1.00 87.00 287 MET A N 1
ATOM 2270 C CA . MET A 1 287 ? -20.466 -16.832 23.039 1.00 87.00 287 MET A CA 1
ATOM 2271 C C . MET A 1 287 ? -20.977 -18.238 23.385 1.00 87.00 287 MET A C 1
ATOM 2273 O O . MET A 1 287 ? -21.985 -18.376 24.075 1.00 87.00 287 MET A O 1
ATOM 2277 N N . ARG A 1 288 ? -20.278 -19.294 22.946 1.00 89.25 288 ARG A N 1
ATOM 2278 C CA . ARG A 1 288 ? -20.655 -20.682 23.255 1.00 89.25 288 ARG A CA 1
ATOM 2279 C C . ARG A 1 288 ? -20.470 -21.033 24.737 1.00 89.25 288 ARG A C 1
ATOM 2281 O O . ARG A 1 288 ? -21.254 -21.818 25.263 1.00 89.25 288 ARG A O 1
ATOM 2288 N N . LEU A 1 289 ? -19.463 -20.467 25.408 1.00 87.62 289 LEU A N 1
ATOM 2289 C CA . LEU A 1 289 ? -19.258 -20.654 26.850 1.00 87.62 289 LEU A CA 1
ATOM 2290 C C . LEU A 1 289 ? -20.397 -20.010 27.654 1.00 87.62 289 LEU A C 1
ATOM 2292 O O . LEU A 1 289 ? -20.935 -20.652 28.555 1.00 87.62 289 LEU A O 1
ATOM 2296 N N . ILE A 1 290 ? -20.826 -18.807 27.264 1.00 86.88 290 ILE A N 1
ATOM 2297 C CA . ILE A 1 290 ? -21.989 -18.124 27.854 1.00 86.88 290 ILE A CA 1
ATOM 2298 C C . ILE A 1 290 ? -23.269 -18.948 27.627 1.00 86.88 290 ILE A C 1
ATOM 2300 O O . ILE A 1 290 ? -23.971 -19.260 28.584 1.00 86.88 290 ILE A O 1
ATOM 2304 N N . GLU A 1 291 ? -23.540 -19.393 26.392 1.00 87.75 291 GLU A N 1
ATOM 2305 C CA . GLU A 1 291 ? -24.737 -20.195 26.058 1.00 87.75 291 GLU A CA 1
ATOM 2306 C C . GLU A 1 291 ? -24.772 -21.561 26.778 1.00 87.75 291 GLU A C 1
ATOM 2308 O O . GLU A 1 291 ? -25.846 -22.116 26.993 1.00 87.75 291 GLU A O 1
ATOM 2313 N N . SER A 1 292 ? -23.618 -22.097 27.200 1.00 90.19 292 SER A N 1
ATOM 2314 C CA . SER A 1 292 ? -23.540 -23.319 28.021 1.00 90.19 292 SER A CA 1
ATOM 2315 C C . SER A 1 292 ? -23.780 -23.123 29.527 1.00 90.19 292 SER A C 1
ATOM 2317 O O . SER A 1 292 ? -23.719 -24.101 30.268 1.00 90.19 292 SER A O 1
ATOM 2319 N N . GLY A 1 293 ? -24.011 -21.892 30.003 1.00 84.88 293 GLY A N 1
ATOM 2320 C CA . GLY A 1 293 ? -24.192 -21.585 31.432 1.00 84.88 293 GLY A CA 1
ATOM 2321 C C . GLY A 1 293 ? -22.920 -21.723 32.282 1.00 84.88 293 GLY A C 1
ATOM 2322 O O . GLY A 1 293 ? -22.962 -21.574 33.502 1.00 84.88 293 GLY A O 1
ATOM 2323 N N . ALA A 1 294 ? -21.765 -21.980 31.658 1.00 73.62 294 ALA A N 1
ATOM 2324 C CA . ALA A 1 294 ? -20.507 -22.233 32.359 1.00 73.62 294 ALA A CA 1
ATOM 2325 C C . ALA A 1 294 ? -19.962 -20.998 33.104 1.00 73.62 294 ALA A C 1
ATOM 2327 O O . ALA A 1 294 ? -19.180 -21.157 34.037 1.00 73.62 294 ALA A O 1
ATOM 2328 N N . MET A 1 295 ? -20.376 -19.782 32.718 1.00 62.44 295 MET A N 1
ATOM 2329 C CA . MET A 1 295 ? -20.009 -18.539 33.414 1.00 62.44 295 MET A CA 1
ATOM 2330 C C . MET A 1 295 ? -20.825 -18.275 34.688 1.00 62.44 295 MET A C 1
ATOM 2332 O O . MET A 1 295 ? -20.283 -17.710 35.637 1.00 62.44 295 MET A O 1
ATOM 2336 N N . ASP A 1 296 ? -22.086 -18.708 34.760 1.00 63.31 296 ASP A N 1
ATOM 2337 C CA . ASP A 1 296 ? -22.916 -18.482 35.955 1.00 63.31 296 ASP A CA 1
ATOM 2338 C C . ASP A 1 296 ? -22.434 -19.333 37.142 1.00 63.31 296 ASP A C 1
ATOM 2340 O O . ASP A 1 296 ? -22.523 -18.920 38.300 1.00 63.31 296 ASP A O 1
ATOM 2344 N N . ALA A 1 297 ? -21.845 -20.499 36.851 1.00 59.03 297 ALA A N 1
ATOM 2345 C CA . ALA A 1 297 ? -21.223 -21.369 37.846 1.00 59.03 297 ALA A CA 1
ATOM 2346 C C . ALA A 1 297 ? -19.982 -20.739 38.506 1.00 59.03 297 ALA A C 1
ATOM 2348 O O . ALA A 1 297 ? -19.765 -20.945 39.699 1.00 59.03 297 ALA A O 1
ATOM 2349 N N . THR A 1 298 ? -19.181 -19.955 37.773 1.00 59.03 298 THR A N 1
ATOM 2350 C CA . THR A 1 298 ? -18.027 -19.239 38.345 1.00 59.03 298 THR A CA 1
ATOM 2351 C C . THR A 1 298 ? -18.449 -18.017 39.157 1.00 59.03 298 THR A C 1
ATOM 2353 O O . THR A 1 298 ? -17.909 -17.807 40.239 1.00 59.03 298 THR A O 1
ATOM 2356 N N . VAL A 1 299 ? -19.438 -17.241 38.700 1.00 61.12 299 VAL A N 1
ATOM 2357 C CA . VAL A 1 299 ? -19.886 -16.027 39.415 1.00 61.12 299 VAL A CA 1
ATOM 2358 C C . VAL A 1 299 ? -20.573 -16.361 40.749 1.00 61.12 299 VAL A C 1
ATOM 2360 O O . VAL A 1 299 ? -20.339 -15.680 41.747 1.00 61.12 299 VAL A O 1
ATOM 2363 N N . ASN A 1 300 ? -21.354 -17.446 40.816 1.00 57.88 300 ASN A N 1
ATOM 2364 C CA . ASN A 1 300 ? -21.954 -17.899 42.080 1.00 57.88 300 ASN A CA 1
ATOM 2365 C C . ASN A 1 300 ? -20.960 -18.546 43.062 1.00 57.88 300 ASN A C 1
ATOM 2367 O O . ASN A 1 300 ? -21.311 -18.759 44.222 1.00 57.88 300 ASN A O 1
ATOM 2371 N N . PHE A 1 301 ? -19.733 -18.865 42.637 1.00 57.84 301 PHE A N 1
ATOM 2372 C CA . PHE A 1 301 ? -18.731 -19.433 43.543 1.00 57.84 301 PHE A CA 1
ATOM 2373 C C . PHE A 1 301 ? -18.076 -18.361 44.431 1.00 57.84 301 PHE A C 1
ATOM 2375 O O . PHE A 1 301 ? -17.786 -18.630 45.596 1.00 57.84 301 PHE A O 1
ATOM 2382 N N . ASP A 1 302 ? -17.903 -17.137 43.919 1.00 58.34 302 ASP A N 1
ATOM 2383 C CA . ASP A 1 302 ? -17.349 -16.017 44.694 1.00 58.34 302 ASP A CA 1
ATOM 2384 C C . ASP A 1 302 ? -18.395 -15.325 45.587 1.00 58.34 302 ASP A C 1
ATOM 2386 O O . ASP A 1 302 ? -18.063 -14.893 46.693 1.00 58.34 302 ASP A O 1
ATOM 2390 N N . SER A 1 303 ? -19.672 -15.273 45.181 1.00 58.25 303 SER A N 1
ATOM 2391 C CA . SER A 1 303 ? -20.738 -14.639 45.983 1.00 58.25 303 SER A CA 1
ATOM 2392 C C . SER A 1 303 ? -20.995 -15.337 47.326 1.00 58.25 303 SER A C 1
ATOM 2394 O O . SER A 1 303 ? -21.458 -14.710 48.278 1.00 58.25 303 SER A O 1
ATOM 2396 N N . ASN A 1 304 ? -20.658 -16.625 47.433 1.00 56.81 304 ASN A N 1
ATOM 2397 C CA . ASN A 1 304 ? -20.860 -17.420 48.644 1.00 56.81 304 ASN A CA 1
ATOM 2398 C C . ASN A 1 304 ? -19.684 -17.327 49.641 1.00 56.81 304 ASN A C 1
ATOM 2400 O O . ASN A 1 304 ? -19.694 -18.001 50.669 1.00 56.81 304 ASN A O 1
ATOM 2404 N N . LYS A 1 305 ? -18.658 -16.514 49.342 1.00 61.78 305 LYS A N 1
ATOM 2405 C CA . LYS A 1 305 ? -17.411 -16.415 50.122 1.00 61.78 305 LYS A CA 1
ATOM 2406 C C . LYS A 1 305 ? -17.308 -15.167 51.010 1.00 61.78 305 LYS A C 1
ATOM 2408 O O . LYS A 1 305 ? -16.342 -15.042 51.755 1.00 61.78 305 LYS A O 1
ATOM 2413 N N . THR A 1 306 ? -18.283 -14.258 50.934 1.00 60.38 306 THR A N 1
ATOM 2414 C CA . THR A 1 306 ? -18.281 -12.938 51.602 1.00 60.38 306 THR A CA 1
ATOM 2415 C C . THR A 1 306 ? -19.385 -12.743 52.644 1.00 60.38 306 THR A C 1
ATOM 2417 O O . THR A 1 306 ? -19.577 -11.631 53.129 1.00 60.38 306 THR A O 1
ATOM 2420 N N . LYS A 1 307 ? -20.086 -13.808 53.058 1.00 56.06 307 LYS A N 1
ATOM 2421 C CA . LYS A 1 307 ? -20.849 -13.774 54.315 1.00 56.06 307 LYS A CA 1
ATOM 2422 C C . LYS A 1 307 ? -19.899 -13.948 55.499 1.00 56.06 307 LYS A C 1
ATOM 2424 O O . LYS A 1 307 ? -19.679 -15.067 55.959 1.00 56.06 307 LYS A O 1
ATOM 2429 N N . GLU A 1 308 ? -19.345 -12.835 55.975 1.00 65.12 308 GLU A N 1
ATOM 2430 C CA . GLU A 1 308 ? -18.822 -12.771 57.341 1.00 65.12 308 GLU A CA 1
ATOM 2431 C C . GLU A 1 308 ? -19.961 -13.055 58.342 1.00 65.12 308 GLU A C 1
ATOM 2433 O O . GLU A 1 308 ? -21.102 -12.647 58.102 1.00 65.12 308 GLU A O 1
ATOM 2438 N N . PRO A 1 309 ? -19.695 -13.794 59.432 1.00 64.81 309 PRO A N 1
ATOM 2439 C CA . PRO A 1 309 ? -20.665 -13.988 60.500 1.00 64.81 309 PRO A CA 1
ATOM 2440 C C . PRO A 1 309 ? -20.753 -12.725 61.370 1.00 64.81 309 PRO A C 1
ATOM 2442 O O . PRO A 1 309 ? -19.745 -12.302 61.937 1.00 64.81 309 PRO A O 1
ATOM 2445 N N . ASP A 1 310 ? -21.953 -12.154 61.500 1.00 61.62 310 ASP A N 1
ATOM 2446 C CA . ASP A 1 310 ? -22.215 -11.083 62.470 1.00 61.62 310 ASP A CA 1
ATOM 2447 C C . ASP A 1 310 ? -22.033 -11.596 63.924 1.00 61.62 310 ASP A C 1
ATOM 2449 O O . ASP A 1 310 ? -22.394 -12.749 64.201 1.00 61.62 310 ASP A O 1
ATOM 2453 N N . PRO A 1 311 ? -21.463 -10.775 64.834 1.00 69.44 311 PRO A N 1
ATOM 2454 C CA . PRO A 1 311 ? -21.100 -11.158 66.206 1.00 69.44 311 PRO A CA 1
ATOM 2455 C C . PRO A 1 311 ? -22.238 -11.080 67.244 1.00 69.44 311 PRO A C 1
ATOM 2457 O O . PRO A 1 311 ? -23.130 -10.211 67.110 1.00 69.44 311 PRO A O 1
#